Protein AF-A0A8S3J1N8-F1 (afdb_monomer)

Organism: NCBI:txid392030

Foldseek 3Di:
DADEDPVQKAKEFEAEPVGWTQDIFI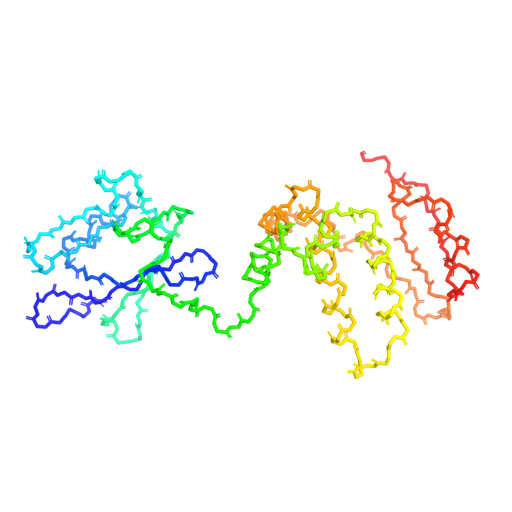AHPVQVVCCVVPQWHWGQDPVVRDIDTQCPVPVQIWGWDDWDADPVNRYIYTYTHGPFPRDPVRHNHPDPDGPPPDPDLQVLLVVLLVCCPPPDPSVVLLLPLVSLVVQLVVLVVCCVPPDPVCNVVSVVSNSSSVSSNCNSVVHGVVNVVVVVVVCVVVVPDDPVPDDDPDPPDPADEDADAPVPDDPVVQVCCCPPVVHHYDYDPDDDD

Sequence (237 aa):
MINFDGNGIVSSIIQDLNGLVKGLCYMNRESIEQTCKTRKLYRYSRKLRKVIMKGATSGDVQHIVRISLDCDMDAMLIIVDSQKSFCHAGKYSCFSLPTSIKANLATLAEHIKSRINQDSYSGRIQRNPQLALAKIMEEFWEVVVAPQDNQVSECSDLLVHLIMYLNGNGISIEDIFNELHARRWAPKRSVENTKIPDEKSNEIIICISASKYPDKTDEFAEEQLGIKITRHSGRNL

Structure (mmCIF, N/CA/C/O backbone):
data_AF-A0A8S3J1N8-F1
#
_entry.id   AF-A0A8S3J1N8-F1
#
loop_
_atom_site.group_PDB
_atom_site.id
_atom_site.type_symbol
_atom_site.label_atom_id
_atom_site.label_alt_id
_atom_site.label_comp_id
_atom_site.label_asym_id
_atom_site.label_entity_id
_atom_site.label_seq_id
_atom_site.pdbx_PDB_ins_code
_atom_site.Cartn_x
_atom_site.Cartn_y
_atom_site.Cartn_z
_atom_site.occupancy
_atom_site.B_iso_or_equiv
_atom_site.auth_seq_id
_atom_site.auth_comp_id
_atom_site.auth_asym_id
_atom_site.auth_atom_id
_atom_site.pdbx_PDB_model_num
ATOM 1 N N . MET A 1 1 ? -26.519 -13.239 10.272 1.00 78.38 1 MET A N 1
ATOM 2 C CA . MET A 1 1 ? -26.681 -12.928 11.713 1.00 78.38 1 MET A CA 1
ATOM 3 C C . MET A 1 1 ? -25.274 -12.653 12.242 1.00 78.38 1 MET A C 1
ATOM 5 O O . MET A 1 1 ? -24.370 -13.248 11.692 1.00 78.38 1 MET A O 1
ATOM 9 N N . ILE A 1 2 ? -25.040 -11.715 13.167 1.00 90.69 2 ILE A N 1
ATOM 10 C CA . ILE A 1 2 ? -23.681 -11.480 13.715 1.00 90.69 2 ILE A CA 1
ATOM 11 C C . ILE A 1 2 ? -23.588 -12.213 15.050 1.00 90.69 2 ILE A C 1
ATOM 13 O O . ILE A 1 2 ? -24.477 -12.026 15.888 1.00 90.69 2 ILE A O 1
ATOM 17 N N . ASN A 1 3 ? -22.538 -13.010 15.235 1.00 94.69 3 ASN A N 1
ATOM 18 C CA . ASN A 1 3 ? -22.273 -13.744 16.464 1.00 94.69 3 ASN A CA 1
ATOM 19 C C . ASN A 1 3 ? -21.439 -12.863 17.396 1.00 94.69 3 ASN A C 1
ATOM 21 O O . ASN A 1 3 ? -20.250 -12.646 17.196 1.00 94.69 3 ASN A O 1
ATOM 25 N N . PHE A 1 4 ? -22.101 -12.290 18.397 1.00 95.88 4 PHE A N 1
ATOM 26 C CA . PHE A 1 4 ? -21.427 -11.520 19.436 1.00 95.88 4 PHE A CA 1
ATOM 27 C C . PHE A 1 4 ? -20.859 -12.460 20.503 1.00 95.88 4 PHE A C 1
ATOM 29 O O . PHE A 1 4 ? -21.448 -13.502 20.793 1.00 95.88 4 PHE A O 1
ATOM 36 N N . ASP A 1 5 ? -19.752 -12.062 21.126 1.00 94.06 5 ASP A N 1
ATOM 37 C CA . ASP A 1 5 ? -19.183 -12.761 22.274 1.00 94.06 5 ASP A CA 1
ATOM 38 C C . ASP A 1 5 ? -20.100 -12.673 23.516 1.00 94.06 5 ASP A C 1
ATOM 40 O O . ASP A 1 5 ? -21.139 -12.003 23.524 1.00 94.06 5 ASP A O 1
ATOM 44 N N . GLY A 1 6 ? -19.684 -13.302 24.621 1.00 93.75 6 GLY A N 1
ATOM 45 C CA . GLY A 1 6 ? -20.418 -13.259 25.894 1.00 93.75 6 GLY A CA 1
ATOM 46 C C . GLY A 1 6 ? -20.607 -11.855 26.492 1.00 93.75 6 GLY A C 1
ATOM 47 O O . GLY A 1 6 ? -21.394 -11.688 27.419 1.00 93.75 6 GLY A O 1
ATOM 48 N N . ASN A 1 7 ? -19.922 -10.836 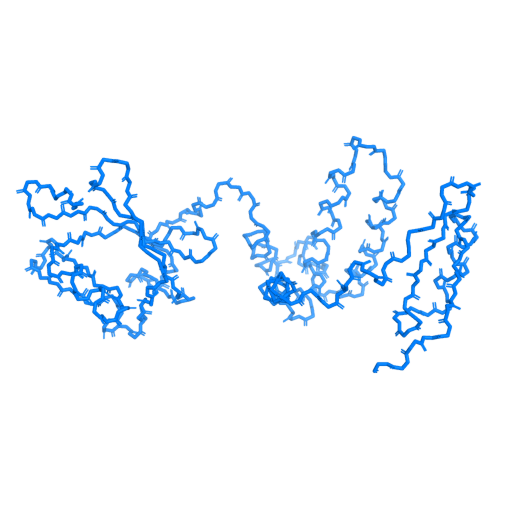25.964 1.00 93.19 7 ASN A N 1
ATOM 49 C CA . ASN A 1 7 ? -20.057 -9.437 26.364 1.00 93.19 7 ASN A CA 1
ATOM 50 C C . ASN A 1 7 ? -20.912 -8.616 25.381 1.00 93.19 7 ASN A C 1
ATOM 52 O O . ASN A 1 7 ? -21.018 -7.396 25.538 1.00 93.19 7 ASN A O 1
ATOM 56 N N . GLY A 1 8 ? -21.506 -9.245 24.362 1.00 95.44 8 GLY A N 1
ATOM 57 C CA . GLY A 1 8 ? -22.313 -8.566 23.351 1.00 95.44 8 GLY A CA 1
ATOM 58 C C . GLY A 1 8 ? -21.489 -7.722 22.373 1.00 95.44 8 GLY A C 1
ATOM 59 O O . GLY A 1 8 ? -22.005 -6.738 21.830 1.00 95.44 8 GLY A O 1
ATOM 60 N N . ILE A 1 9 ? -20.212 -8.064 22.167 1.00 97.00 9 ILE A N 1
ATOM 61 C CA . ILE A 1 9 ? -19.312 -7.375 21.235 1.00 97.00 9 ILE A CA 1
ATOM 62 C C . ILE A 1 9 ? -18.745 -8.336 20.186 1.00 97.00 9 ILE A C 1
ATOM 64 O O . ILE A 1 9 ? -18.663 -9.537 20.399 1.00 97.00 9 ILE A O 1
ATOM 68 N N . VAL A 1 10 ? -18.356 -7.792 19.039 1.00 97.19 10 VAL A N 1
ATOM 69 C CA . VAL A 1 10 ? -17.719 -8.511 17.932 1.00 97.19 10 VAL A CA 1
ATOM 70 C C . VAL A 1 10 ? -16.379 -7.851 17.618 1.00 97.19 10 VAL A C 1
ATOM 72 O O . VAL A 1 10 ? -16.237 -6.624 17.739 1.00 97.19 10 VAL A O 1
ATOM 75 N N . SER A 1 11 ? -15.382 -8.652 17.250 1.00 97.75 11 SER A N 1
ATOM 76 C CA . SER A 1 11 ? -14.083 -8.138 16.811 1.00 97.75 11 SER A CA 1
ATOM 77 C C . SER A 1 11 ? -14.203 -7.550 15.407 1.00 97.75 11 SER A C 1
ATOM 79 O O . SER A 1 11 ? -14.870 -8.102 14.539 1.00 97.75 11 SER A O 1
ATOM 81 N N . SER A 1 12 ? -13.575 -6.403 15.163 1.00 96.94 12 SER A N 1
ATOM 82 C CA . SER A 1 12 ? -13.669 -5.701 13.881 1.00 96.94 12 SER A CA 1
ATOM 83 C C . SER A 1 12 ? -12.298 -5.215 13.426 1.00 96.94 12 SER A C 1
ATOM 85 O O . SER A 1 12 ? -11.713 -4.302 14.016 1.00 96.94 12 SER A O 1
ATOM 87 N N . ILE A 1 13 ? -11.787 -5.830 12.366 1.00 96.00 13 ILE A N 1
ATOM 88 C CA . ILE A 1 13 ? -10.537 -5.474 11.701 1.00 96.00 13 ILE A CA 1
ATOM 89 C C . ILE A 1 13 ? -10.817 -4.308 10.758 1.00 96.00 13 ILE A C 1
ATOM 91 O O . ILE A 1 13 ? -11.716 -4.376 9.922 1.00 96.00 13 ILE A O 1
ATOM 95 N N . ILE A 1 14 ? -10.044 -3.235 10.893 1.00 94.25 14 ILE A N 1
ATOM 96 C CA . ILE A 1 14 ? -10.147 -2.050 10.045 1.00 94.25 14 ILE A CA 1
ATOM 97 C C . ILE A 1 14 ? -8.989 -2.055 9.057 1.00 94.25 14 ILE A C 1
ATOM 99 O O . ILE A 1 14 ? -7.828 -2.087 9.471 1.00 94.25 14 ILE A O 1
ATOM 103 N N . GLN A 1 15 ? -9.306 -1.986 7.771 1.00 90.12 15 GLN A N 1
ATOM 104 C CA . GLN A 1 15 ? -8.344 -2.016 6.674 1.00 90.12 15 GLN A CA 1
ATOM 105 C C . GLN A 1 15 ? -8.568 -0.819 5.745 1.00 90.12 15 GLN A C 1
ATOM 107 O O . GLN A 1 15 ? -9.698 -0.349 5.599 1.00 90.12 15 GLN A O 1
ATOM 112 N N . ASP A 1 16 ? -7.499 -0.295 5.153 1.00 86.56 16 ASP A N 1
ATOM 113 C CA . ASP A 1 16 ? -7.608 0.702 4.086 1.00 86.56 16 ASP A CA 1
ATOM 114 C C . ASP A 1 16 ? -7.908 0.054 2.719 1.00 86.56 16 ASP A C 1
ATOM 116 O O . ASP A 1 16 ? -8.033 -1.166 2.587 1.00 86.56 16 ASP A O 1
ATOM 120 N N . LEU A 1 17 ? -8.015 0.885 1.681 1.00 80.62 17 LEU A N 1
ATOM 121 C CA . LEU A 1 17 ? -8.218 0.436 0.301 1.00 80.62 17 LEU A CA 1
ATOM 122 C C . LEU A 1 17 ? -7.017 -0.325 -0.291 1.00 80.62 17 LEU A C 1
ATOM 124 O O . LEU A 1 17 ? -7.192 -1.078 -1.246 1.00 80.62 17 LEU A O 1
ATOM 128 N N . ASN A 1 18 ? -5.821 -0.159 0.278 1.00 73.69 18 ASN A N 1
ATOM 129 C CA . ASN A 1 18 ? -4.576 -0.778 -0.182 1.00 73.69 18 ASN A CA 1
ATOM 130 C C . ASN A 1 18 ? -4.301 -2.133 0.489 1.00 73.69 18 ASN A C 1
ATOM 132 O O . ASN A 1 18 ? -3.295 -2.782 0.202 1.00 73.69 18 ASN A O 1
ATOM 136 N N . GLY A 1 19 ? -5.181 -2.568 1.392 1.00 77.12 19 GLY A N 1
ATOM 137 C CA . GLY A 1 19 ? -5.030 -3.814 2.128 1.00 77.12 19 GLY A CA 1
ATOM 138 C C . GLY A 1 19 ? -4.213 -3.689 3.419 1.00 77.12 19 GLY A C 1
ATOM 139 O O . GLY A 1 19 ? -3.995 -4.700 4.091 1.00 77.12 19 GLY A O 1
ATOM 140 N N . LEU A 1 20 ? -3.791 -2.486 3.819 1.00 79.00 20 LEU A N 1
ATOM 141 C CA . LEU A 1 20 ? -3.093 -2.273 5.082 1.00 79.00 20 LEU A CA 1
ATOM 142 C C . LEU A 1 20 ? -4.083 -2.319 6.248 1.00 79.00 20 LEU A C 1
ATOM 144 O O . LEU A 1 20 ? -5.059 -1.565 6.303 1.00 79.00 20 LEU A O 1
ATOM 148 N N . VAL A 1 21 ? -3.800 -3.166 7.237 1.00 88.69 21 VAL A N 1
ATOM 149 C CA . VAL A 1 21 ? -4.586 -3.193 8.472 1.00 88.69 21 VAL A CA 1
ATOM 150 C C . VAL A 1 21 ? -4.252 -1.954 9.307 1.00 88.69 21 VAL A C 1
ATOM 152 O O . VAL A 1 21 ? -3.127 -1.788 9.785 1.00 88.69 21 VAL A O 1
ATOM 155 N N . LYS A 1 22 ? -5.247 -1.086 9.515 1.00 87.75 22 LYS A N 1
ATOM 156 C CA . LYS A 1 22 ? -5.141 0.152 10.303 1.00 87.75 22 LYS A CA 1
ATOM 157 C C . LYS A 1 22 ? -5.296 -0.103 11.802 1.00 87.75 22 LYS A C 1
ATOM 159 O O . LYS A 1 22 ? -4.691 0.593 12.616 1.00 87.75 22 LYS A O 1
ATOM 164 N N . GLY A 1 23 ? -6.098 -1.091 12.193 1.00 91.12 23 GLY A N 1
ATOM 165 C CA . GLY A 1 23 ? -6.297 -1.430 13.600 1.00 91.12 23 GLY A CA 1
ATOM 166 C C . GLY A 1 23 ? -7.389 -2.465 13.837 1.00 91.12 23 GLY A C 1
ATOM 167 O O . GLY A 1 23 ? -8.106 -2.849 12.920 1.00 91.12 23 GLY A O 1
ATOM 168 N N . LEU A 1 24 ? -7.533 -2.872 15.097 1.00 94.94 24 LEU A N 1
ATOM 169 C CA . LEU A 1 24 ? -8.635 -3.702 15.575 1.00 94.94 24 LEU A CA 1
ATOM 170 C C . LEU A 1 24 ? -9.503 -2.891 16.542 1.00 94.94 24 LEU A C 1
ATOM 172 O O . LEU A 1 24 ? -9.002 -2.210 17.440 1.00 94.94 24 LEU A O 1
ATOM 176 N N . CYS A 1 25 ? -10.812 -2.948 16.336 1.00 95.06 25 CYS A N 1
ATOM 177 C CA . CYS A 1 25 ? -11.826 -2.352 17.192 1.00 95.06 25 CYS A CA 1
ATOM 178 C C . CYS A 1 25 ? -12.811 -3.425 17.657 1.00 95.06 25 CYS A C 1
ATOM 180 O O . CYS A 1 25 ? -12.867 -4.513 17.100 1.00 95.06 25 CYS A O 1
ATOM 182 N N . TYR A 1 26 ? -13.596 -3.091 18.677 1.00 97.31 26 TYR A N 1
ATOM 183 C CA . TYR A 1 26 ? -14.749 -3.888 19.080 1.00 97.31 26 TYR A CA 1
ATOM 184 C C . TYR A 1 26 ? -16.009 -3.118 18.733 1.00 97.31 26 TYR A C 1
ATOM 186 O O . TYR A 1 26 ? -16.041 -1.890 18.883 1.00 97.31 26 TYR A O 1
ATOM 194 N N . MET A 1 27 ? -17.039 -3.825 18.298 1.00 97.56 27 MET A N 1
ATOM 195 C CA . MET A 1 27 ? -18.332 -3.243 17.970 1.00 97.56 27 MET A CA 1
ATOM 196 C C . MET A 1 27 ? -19.436 -3.990 18.712 1.00 97.56 27 MET A C 1
ATOM 198 O O . MET A 1 27 ? -19.426 -5.209 18.791 1.00 97.56 27 MET A O 1
ATOM 202 N N . ASN A 1 28 ? -20.382 -3.258 19.289 1.00 97.19 28 ASN A N 1
ATOM 203 C CA . ASN A 1 28 ? -21.656 -3.803 19.753 1.00 97.19 28 ASN A CA 1
ATOM 204 C C . ASN A 1 28 ? -22.749 -3.488 18.718 1.00 97.19 28 ASN A C 1
ATOM 206 O O . ASN A 1 28 ? -22.523 -2.715 17.779 1.00 97.19 28 ASN A O 1
ATOM 210 N N . ARG A 1 29 ? -23.955 -4.024 18.925 1.00 96.50 29 ARG A N 1
ATOM 211 C CA . ARG A 1 29 ? -25.119 -3.770 18.058 1.00 96.50 29 ARG A CA 1
ATOM 212 C C . ARG A 1 29 ? -25.334 -2.282 17.750 1.00 96.50 29 ARG A C 1
ATOM 214 O O . ARG A 1 29 ? -25.430 -1.916 16.584 1.00 96.50 29 ARG A O 1
ATOM 221 N N . GLU A 1 30 ? -25.321 -1.427 18.772 1.00 97.25 30 GLU A N 1
ATOM 222 C CA . GLU A 1 30 ? -25.52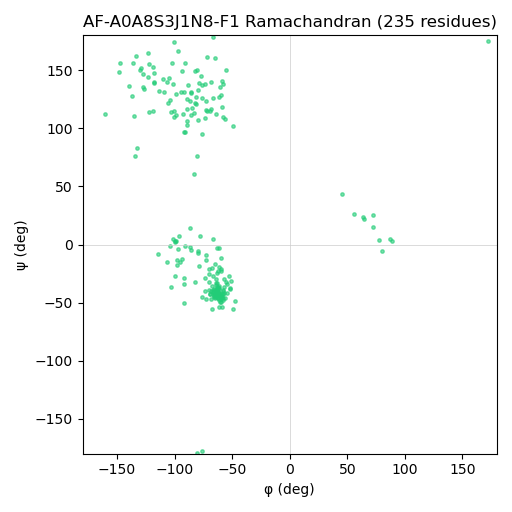0 0.022 18.617 1.00 97.25 30 GLU A CA 1
ATOM 223 C C . GLU A 1 30 ? -24.464 0.660 17.696 1.00 97.25 30 GLU A C 1
ATOM 225 O O . GLU A 1 30 ? -24.798 1.405 16.774 1.00 97.25 30 GLU A O 1
ATOM 230 N N . SER A 1 31 ? -23.181 0.343 17.898 1.00 97.25 31 SER A N 1
ATOM 231 C CA . SER A 1 31 ? -22.104 0.877 17.057 1.00 97.25 31 SER A CA 1
ATOM 232 C C . SER A 1 31 ? -22.198 0.409 15.601 1.00 97.25 31 SER A C 1
ATOM 234 O O . SER A 1 31 ? -21.876 1.179 14.695 1.00 97.25 31 SER A O 1
ATOM 236 N N . ILE A 1 32 ? -22.677 -0.815 15.356 1.00 96.25 32 ILE A N 1
ATOM 237 C CA . ILE A 1 32 ? -22.886 -1.348 14.001 1.00 96.25 32 ILE A CA 1
ATOM 238 C C . ILE A 1 32 ? -24.030 -0.600 13.326 1.00 96.25 32 ILE A C 1
ATOM 240 O O . ILE A 1 32 ? -23.869 -0.112 12.211 1.00 96.25 32 ILE A O 1
ATOM 244 N N . GLU A 1 33 ? -25.153 -0.422 14.020 1.00 95.62 33 GLU A N 1
ATOM 245 C CA . GLU A 1 33 ? -26.297 0.321 13.494 1.00 95.62 33 GLU A CA 1
ATOM 246 C C . GLU A 1 33 ? -25.932 1.765 13.140 1.00 95.62 33 GLU A C 1
ATOM 248 O O . GLU A 1 33 ? -26.270 2.237 12.054 1.00 95.62 33 GLU A O 1
ATOM 253 N N . GLN A 1 34 ? -25.205 2.464 14.017 1.00 96.19 34 GLN A N 1
ATOM 254 C CA . GLN A 1 34 ? -24.732 3.821 13.731 1.00 96.19 34 GLN A CA 1
ATOM 255 C C . GLN A 1 34 ? -23.764 3.845 12.543 1.00 96.19 34 GLN A C 1
ATOM 257 O O . GLN A 1 34 ? -23.868 4.723 11.684 1.00 96.19 34 GLN A O 1
ATOM 262 N N . THR A 1 35 ? -22.872 2.857 12.446 1.00 94.94 35 THR A N 1
ATOM 263 C CA . THR A 1 35 ? -21.928 2.727 11.328 1.00 94.94 35 THR A CA 1
ATOM 264 C C . THR A 1 35 ? -22.651 2.537 9.997 1.00 94.94 35 THR A C 1
ATOM 266 O O . THR A 1 35 ? -22.362 3.240 9.027 1.00 94.94 35 THR A O 1
ATOM 269 N N . CYS A 1 36 ? -23.647 1.650 9.950 1.00 92.56 36 CYS A N 1
ATOM 270 C CA . CYS A 1 36 ? -24.459 1.415 8.759 1.00 92.56 36 CYS A CA 1
ATOM 271 C C . CYS A 1 36 ? -25.283 2.650 8.367 1.00 92.56 36 CYS A C 1
ATOM 273 O O . CYS A 1 36 ? -25.329 2.996 7.187 1.00 92.56 36 CYS A O 1
ATOM 275 N N . LYS A 1 37 ? -25.892 3.337 9.344 1.00 94.88 37 LYS A N 1
ATOM 276 C CA . LYS A 1 37 ? -26.721 4.533 9.110 1.00 94.88 37 LYS A CA 1
ATOM 277 C C . LYS A 1 37 ? -25.913 5.715 8.579 1.00 94.88 37 LYS A C 1
ATOM 279 O O . LYS A 1 37 ? -26.357 6.413 7.678 1.00 94.88 37 LYS A O 1
ATOM 284 N N . THR A 1 38 ? -24.736 5.957 9.148 1.00 93.94 38 THR A N 1
ATOM 285 C CA . THR A 1 38 ? -23.953 7.176 8.880 1.00 93.94 38 THR A CA 1
ATOM 286 C C . THR A 1 38 ? -22.853 6.991 7.841 1.00 93.94 38 THR A C 1
ATOM 288 O O . THR A 1 38 ? -22.270 7.983 7.407 1.00 93.94 38 THR A O 1
ATOM 291 N N . ARG A 1 39 ? -22.520 5.740 7.488 1.00 93.56 39 ARG A N 1
ATOM 292 C CA . ARG A 1 39 ? -21.331 5.382 6.695 1.00 93.56 39 ARG A CA 1
ATOM 293 C C . ARG A 1 39 ? -20.014 5.890 7.301 1.00 93.56 39 ARG A C 1
ATOM 295 O O . ARG A 1 39 ? -19.031 6.070 6.585 1.00 93.56 39 ARG A O 1
ATOM 302 N N . LYS A 1 40 ? -19.968 6.094 8.620 1.00 93.81 40 LYS A N 1
ATOM 303 C CA . LYS A 1 40 ? -18.763 6.463 9.382 1.00 93.81 40 LYS A CA 1
ATOM 304 C C . LYS A 1 40 ? -18.441 5.367 10.386 1.00 93.81 40 LYS A C 1
ATOM 306 O O . LYS A 1 40 ? -19.351 4.739 10.906 1.00 93.81 40 LYS A O 1
ATOM 311 N N . LEU A 1 41 ? -17.166 5.140 10.691 1.00 94.50 41 LEU A N 1
ATOM 312 C CA . LEU A 1 41 ? -16.777 4.107 11.654 1.00 94.50 41 LEU A CA 1
ATOM 313 C C . LEU A 1 41 ? -17.132 4.504 13.097 1.00 94.50 41 LEU A C 1
ATOM 315 O O . LEU A 1 41 ? -16.520 5.413 13.668 1.00 94.50 41 LEU A O 1
ATOM 319 N N . TYR A 1 42 ? -18.045 3.761 13.718 1.00 96.19 42 TYR A N 1
ATOM 320 C CA . TYR A 1 42 ? -18.285 3.790 15.161 1.00 96.19 42 TYR A CA 1
ATOM 321 C C . TYR A 1 42 ? -17.704 2.536 15.812 1.00 96.19 42 TYR A C 1
ATOM 323 O O . TYR A 1 42 ? -17.747 1.452 15.247 1.00 96.19 42 TYR A O 1
ATOM 331 N N . ARG A 1 43 ? -17.158 2.669 17.021 1.00 94.88 43 ARG A N 1
ATOM 332 C CA . ARG A 1 43 ? -16.646 1.539 17.807 1.00 94.88 43 ARG A CA 1
ATOM 333 C C . ARG A 1 43 ? -17.207 1.556 19.216 1.00 94.88 43 ARG A C 1
ATOM 335 O O . ARG A 1 43 ? -17.430 2.623 19.783 1.00 94.88 43 ARG A O 1
ATOM 342 N N . TYR A 1 44 ? -17.322 0.387 19.822 1.00 96.69 44 TYR A N 1
ATOM 343 C CA . TYR A 1 44 ? -17.585 0.250 21.242 1.00 96.69 44 TYR A CA 1
ATOM 344 C C . TYR A 1 44 ? -16.271 0.272 22.035 1.00 96.69 44 TYR A C 1
ATOM 346 O O . TYR A 1 44 ? -15.334 -0.494 21.800 1.00 96.69 44 TYR A O 1
ATOM 354 N N . SER A 1 45 ? -16.159 1.201 22.982 1.00 93.62 45 SER A N 1
ATOM 355 C CA . SER A 1 45 ? -15.002 1.297 23.868 1.00 93.62 45 SER A CA 1
ATOM 356 C C . SER A 1 45 ? -15.215 0.442 25.108 1.00 93.62 45 SER A C 1
ATOM 358 O O . SER A 1 45 ? -15.933 0.861 26.007 1.00 93.62 45 SER A O 1
ATOM 360 N N . ARG A 1 46 ? -14.531 -0.703 25.218 1.00 93.06 46 ARG A N 1
ATOM 361 C CA . ARG A 1 46 ? -14.628 -1.576 26.408 1.00 93.06 46 ARG A CA 1
ATOM 362 C C . ARG A 1 46 ? -14.272 -0.855 27.716 1.00 93.06 46 ARG A C 1
ATOM 364 O O . ARG A 1 46 ? -14.925 -1.066 28.729 1.00 93.06 46 ARG A O 1
ATOM 371 N N . LYS A 1 47 ? -13.283 0.049 27.675 1.00 91.31 47 LYS A N 1
ATOM 372 C CA . LYS A 1 47 ? -12.843 0.846 28.836 1.00 91.31 47 LYS A CA 1
ATOM 373 C C . LYS A 1 47 ? -13.882 1.882 29.271 1.00 91.31 47 LYS A C 1
ATOM 375 O O . LYS A 1 47 ? -14.085 2.078 30.458 1.00 91.31 47 LYS A O 1
ATOM 380 N N . LEU A 1 48 ? -14.504 2.566 28.309 1.00 92.25 48 LEU A N 1
ATOM 381 C CA . LEU A 1 48 ? -15.459 3.651 28.585 1.00 92.25 48 LEU A CA 1
ATOM 382 C C . LEU A 1 48 ? -16.920 3.184 28.555 1.00 92.25 48 LEU A C 1
ATOM 384 O O . LEU A 1 48 ? -17.805 3.997 28.788 1.00 92.25 48 LEU A O 1
ATOM 388 N N . ARG A 1 49 ? -17.155 1.911 28.215 1.00 92.88 49 ARG A N 1
ATOM 389 C CA . ARG A 1 49 ? -18.465 1.269 28.039 1.00 92.88 49 ARG A CA 1
ATOM 390 C C . ARG A 1 49 ? -19.453 2.113 27.230 1.00 92.88 49 ARG A C 1
ATOM 392 O O . ARG A 1 49 ? -20.611 2.259 27.596 1.00 92.88 49 ARG A O 1
ATOM 399 N N . LYS A 1 50 ? -18.972 2.701 26.133 1.00 95.19 50 LYS A N 1
ATOM 400 C CA . LYS A 1 50 ? -19.772 3.570 25.261 1.00 95.19 50 LYS A CA 1
ATOM 401 C C . LYS A 1 50 ? -19.360 3.469 23.803 1.00 95.19 50 LYS A C 1
ATOM 403 O O . LYS A 1 50 ? -18.205 3.146 23.499 1.00 95.19 50 LYS A O 1
ATOM 408 N N . VAL A 1 51 ? -20.294 3.805 22.922 1.00 95.81 51 VAL A N 1
ATOM 409 C CA . VAL A 1 51 ? -20.060 3.948 21.486 1.00 95.81 51 VAL A CA 1
ATOM 410 C C . VAL A 1 51 ? -19.338 5.270 21.199 1.00 95.81 51 VAL A C 1
ATOM 412 O O . VAL A 1 51 ? -19.616 6.302 21.807 1.00 95.81 51 VAL A O 1
ATOM 415 N N . ILE A 1 52 ? -18.344 5.228 20.312 1.00 94.19 52 ILE A N 1
ATOM 416 C CA . ILE A 1 52 ? -17.499 6.368 19.944 1.00 94.19 52 ILE A CA 1
ATOM 417 C C . ILE A 1 52 ? -17.311 6.375 18.429 1.00 94.19 52 ILE A C 1
ATOM 419 O O . ILE A 1 52 ? -16.851 5.382 17.865 1.00 94.19 52 ILE A O 1
ATOM 423 N N . MET A 1 53 ? -17.579 7.510 17.781 1.00 92.06 53 MET A N 1
ATOM 424 C CA . MET A 1 53 ? -17.216 7.716 16.378 1.00 92.06 53 MET A CA 1
ATOM 425 C C . MET A 1 53 ? -15.700 7.907 16.258 1.00 92.06 53 MET A C 1
ATOM 427 O O . MET A 1 53 ? -15.114 8.797 16.888 1.00 92.06 53 MET A O 1
ATOM 431 N N . LYS A 1 54 ? -15.035 7.080 15.447 1.00 85.00 54 LYS A N 1
ATOM 432 C CA . LYS A 1 54 ? -13.599 7.230 15.204 1.00 85.00 54 LYS A CA 1
ATOM 433 C C . LYS A 1 54 ? -13.351 8.533 14.440 1.00 85.00 54 LYS A C 1
ATOM 435 O O . LYS A 1 54 ? -13.954 8.767 13.399 1.00 85.00 54 LYS A O 1
ATOM 440 N N . GLY A 1 55 ? -12.472 9.376 14.984 1.00 80.56 55 GLY A N 1
ATOM 441 C CA . GLY A 1 55 ? -12.169 10.690 14.414 1.00 80.56 55 GLY A CA 1
ATOM 442 C C . GLY A 1 55 ? -13.062 11.828 14.910 1.00 80.56 55 GLY A C 1
ATOM 443 O O . GLY A 1 55 ? -12.871 12.951 14.471 1.00 80.56 55 GLY A O 1
ATOM 444 N N . ALA A 1 56 ? -13.990 11.591 15.850 1.00 79.19 56 ALA A N 1
ATOM 445 C CA . ALA A 1 56 ? -14.831 12.663 16.405 1.00 79.19 56 ALA A CA 1
ATOM 446 C C . ALA A 1 56 ? -14.025 13.805 17.040 1.00 79.19 56 ALA A C 1
ATOM 448 O O . ALA A 1 56 ? -14.390 14.964 16.910 1.00 79.19 56 ALA A O 1
ATOM 449 N N . THR A 1 57 ? -12.936 13.463 17.729 1.00 74.00 57 THR A N 1
ATOM 450 C CA . THR A 1 57 ? -12.092 14.435 18.435 1.00 74.00 57 THR A CA 1
ATOM 451 C C . THR A 1 57 ? -10.947 14.949 17.564 1.00 74.00 57 THR A C 1
ATOM 453 O O . THR A 1 57 ? -10.566 16.101 17.696 1.00 74.00 57 THR A O 1
ATOM 456 N N . SER A 1 58 ? -10.392 14.108 16.682 1.00 74.81 58 SER A N 1
ATOM 457 C CA . SER A 1 58 ? -9.234 14.467 15.847 1.00 74.81 58 SER A CA 1
ATOM 458 C C . SER A 1 58 ? -9.597 15.007 14.460 1.00 74.81 58 SER A C 1
ATOM 460 O O . SER A 1 58 ? -8.722 15.500 13.764 1.00 74.81 58 SER A O 1
ATOM 462 N N . GLY A 1 59 ? -10.852 14.877 14.019 1.00 77.06 59 GLY A N 1
ATOM 463 C CA . GLY A 1 59 ? -11.276 15.184 12.646 1.00 77.06 59 GLY A CA 1
ATOM 464 C C . GLY A 1 59 ? -10.968 14.081 11.620 1.00 77.06 59 GLY A C 1
ATOM 465 O O . GLY A 1 59 ? -11.425 14.159 10.479 1.00 77.06 59 GLY A O 1
ATOM 466 N N . ASP A 1 60 ? -10.258 13.019 12.015 1.00 80.06 60 ASP A N 1
ATOM 467 C CA . ASP A 1 60 ? -9.877 11.898 11.140 1.00 80.06 60 ASP A CA 1
ATOM 468 C C . ASP A 1 60 ? -11.000 10.862 11.006 1.00 80.06 60 ASP A C 1
ATOM 470 O O . ASP A 1 60 ? -10.874 9.697 11.406 1.00 80.06 60 ASP A O 1
ATOM 474 N N . VAL A 1 61 ? -12.140 11.306 10.479 1.00 86.50 61 VAL A N 1
ATOM 475 C CA . VAL A 1 61 ? -13.304 10.449 10.228 1.00 86.50 61 VAL A CA 1
ATOM 476 C C . VAL A 1 61 ? -12.929 9.341 9.239 1.00 86.50 61 VAL A C 1
ATOM 478 O O . VAL A 1 61 ? -12.256 9.579 8.237 1.00 86.50 61 VAL A O 1
ATOM 481 N N . GLN A 1 62 ? -13.347 8.111 9.540 1.00 88.62 62 GLN A N 1
ATOM 482 C CA . GLN A 1 62 ? -13.131 6.949 8.677 1.00 88.62 62 GLN A CA 1
ATOM 483 C C . GLN A 1 62 ? -14.439 6.631 7.947 1.00 88.62 62 GLN A C 1
ATOM 485 O O . GLN A 1 62 ? -15.427 6.270 8.597 1.00 88.62 62 GLN A O 1
ATOM 490 N N . HIS A 1 63 ? -14.457 6.787 6.625 1.00 91.19 63 HIS A N 1
ATOM 491 C CA . HIS A 1 63 ? -15.639 6.534 5.802 1.00 91.19 63 HIS A CA 1
ATOM 492 C C . HIS A 1 63 ? -15.715 5.061 5.417 1.00 91.19 63 HIS A C 1
ATOM 494 O O . HIS A 1 63 ? -14.727 4.490 4.972 1.00 91.19 63 HIS A O 1
ATOM 500 N N . ILE A 1 64 ? -16.875 4.432 5.601 1.00 93.25 64 ILE A N 1
ATOM 501 C CA . ILE A 1 64 ? -17.050 3.004 5.324 1.00 93.25 64 ILE A CA 1
ATOM 502 C C . ILE A 1 64 ? -17.276 2.771 3.833 1.00 93.25 64 ILE A C 1
ATOM 504 O O . ILE A 1 64 ? -18.281 3.220 3.278 1.00 93.25 64 ILE A O 1
ATOM 508 N N . VAL A 1 65 ? -16.396 1.978 3.226 1.00 91.94 65 VAL A N 1
ATOM 509 C CA . VAL A 1 65 ? -16.524 1.504 1.842 1.00 91.94 65 VAL A CA 1
ATOM 510 C C . VAL A 1 65 ? -17.240 0.160 1.814 1.00 91.94 65 VAL A C 1
ATOM 512 O O . VAL A 1 65 ? -18.217 -0.017 1.086 1.00 91.94 65 VAL A O 1
ATOM 515 N N . ARG A 1 66 ? -16.782 -0.791 2.637 1.00 92.62 66 ARG A N 1
ATOM 516 C CA . ARG A 1 66 ? -17.296 -2.164 2.658 1.00 92.62 66 ARG A CA 1
ATOM 517 C C . ARG A 1 66 ? -17.224 -2.762 4.057 1.00 92.62 66 ARG A C 1
ATOM 519 O O . ARG A 1 66 ? -16.317 -2.453 4.822 1.00 92.62 66 ARG A O 1
ATOM 526 N N . ILE A 1 67 ? -18.174 -3.640 4.360 1.00 94.44 67 ILE A N 1
ATOM 527 C CA . ILE A 1 67 ? -18.182 -4.484 5.554 1.00 94.44 67 ILE A CA 1
ATOM 528 C C . ILE A 1 67 ? -18.363 -5.931 5.092 1.00 94.44 67 ILE A C 1
ATOM 530 O O . ILE A 1 67 ? -19.228 -6.200 4.257 1.00 94.44 67 ILE A O 1
ATOM 534 N N . SER A 1 68 ? -17.560 -6.836 5.637 1.00 94.19 68 SER A N 1
ATOM 535 C CA . SER A 1 68 ? -17.659 -8.283 5.446 1.00 94.19 68 SER A CA 1
ATOM 536 C C . SER A 1 68 ? -17.622 -8.976 6.810 1.00 94.19 68 SER A C 1
ATOM 538 O O . SER A 1 68 ? -17.003 -8.461 7.740 1.00 94.19 68 SER A O 1
ATOM 540 N N . LEU A 1 69 ? -18.272 -10.131 6.917 1.00 94.69 69 LEU A N 1
ATOM 541 C CA . LEU A 1 69 ? -18.146 -11.053 8.049 1.00 94.69 69 LEU A CA 1
ATOM 542 C C . LEU A 1 69 ? -17.232 -12.214 7.647 1.00 94.69 69 LEU A C 1
ATOM 544 O O . LEU A 1 69 ? -17.095 -12.491 6.450 1.00 94.69 69 LEU A O 1
ATOM 548 N N . ASP A 1 70 ? -16.618 -12.869 8.623 1.00 92.69 70 ASP A N 1
ATOM 549 C CA . ASP A 1 70 ? -15.967 -14.164 8.428 1.00 92.69 70 ASP A CA 1
ATOM 550 C C . ASP A 1 70 ? -16.981 -15.320 8.334 1.00 92.69 70 ASP A C 1
ATOM 552 O O . ASP A 1 70 ? -18.196 -15.111 8.264 1.00 92.69 70 ASP A O 1
ATOM 556 N N . CYS A 1 71 ? -16.476 -16.549 8.201 1.00 93.44 71 CYS A N 1
ATOM 557 C CA . CYS A 1 71 ? -17.284 -17.719 7.859 1.00 93.44 71 CYS A CA 1
ATOM 558 C C . CYS A 1 71 ? -18.225 -18.170 8.986 1.00 93.44 71 CYS A C 1
ATOM 560 O O . CYS A 1 71 ? -19.321 -18.653 8.700 1.00 93.44 71 CYS A O 1
ATOM 562 N N . ASP A 1 72 ? -17.825 -17.986 10.238 1.00 95.31 72 ASP A N 1
ATOM 563 C CA . ASP A 1 72 ? -18.587 -18.247 11.461 1.00 95.31 72 ASP A CA 1
ATOM 564 C C . ASP A 1 72 ? -19.226 -16.982 12.057 1.00 95.31 72 ASP A C 1
ATOM 566 O O . ASP A 1 72 ? -19.960 -17.064 13.042 1.00 95.31 72 ASP A O 1
ATOM 570 N N . MET A 1 73 ? -19.077 -15.838 11.383 1.00 94.38 73 MET A N 1
ATOM 571 C CA . MET A 1 73 ? -19.762 -14.572 11.657 1.00 94.38 73 MET A CA 1
ATOM 572 C C . MET A 1 73 ? -19.433 -13.953 13.025 1.00 94.38 73 MET A C 1
ATOM 574 O O . MET A 1 73 ? -20.246 -13.170 13.535 1.00 94.38 73 MET A O 1
ATOM 578 N N . ASP A 1 74 ? -18.283 -14.285 13.616 1.00 95.94 74 ASP A N 1
ATOM 579 C CA . ASP A 1 74 ? -17.818 -13.772 14.912 1.00 95.94 74 ASP A CA 1
ATOM 580 C C . ASP A 1 74 ? -16.713 -12.696 14.801 1.00 95.94 74 ASP A C 1
ATOM 582 O O . ASP A 1 74 ? -16.339 -12.054 15.796 1.00 95.94 74 ASP A O 1
ATOM 586 N N . ALA A 1 75 ? -16.288 -12.383 13.571 1.00 95.50 75 ALA A N 1
ATOM 587 C CA . ALA A 1 75 ? -15.463 -11.224 13.269 1.00 95.50 75 ALA A CA 1
ATOM 588 C C . ALA A 1 75 ? -15.924 -10.453 12.024 1.00 95.50 75 ALA A C 1
ATOM 590 O O . ALA A 1 75 ? -16.577 -10.948 11.104 1.00 95.50 75 ALA A O 1
ATOM 591 N N . MET A 1 76 ? -15.558 -9.171 11.993 1.00 96.25 76 MET A N 1
ATOM 592 C CA . MET A 1 76 ? -15.854 -8.253 10.895 1.00 96.25 76 MET A CA 1
ATOM 593 C C . MET A 1 76 ? -14.569 -7.743 10.246 1.00 96.25 76 MET A C 1
ATOM 595 O O . MET A 1 76 ? -13.639 -7.330 10.937 1.00 96.25 76 MET A O 1
ATOM 599 N N . LEU A 1 77 ? -14.562 -7.656 8.918 1.00 95.81 77 LEU A N 1
ATOM 600 C CA . LEU A 1 77 ? -13.601 -6.871 8.148 1.00 95.81 77 LEU A CA 1
ATOM 601 C C . LEU A 1 77 ? -14.289 -5.610 7.621 1.00 95.81 77 LEU A C 1
ATOM 603 O O . LEU A 1 77 ? -15.278 -5.687 6.891 1.00 95.81 77 LEU A O 1
ATOM 607 N N . ILE A 1 78 ? -13.758 -4.445 7.979 1.00 95.44 78 ILE A N 1
ATOM 608 C CA . ILE A 1 78 ? -14.297 -3.140 7.603 1.00 95.44 78 ILE A CA 1
ATOM 609 C C . ILE A 1 78 ? -13.256 -2.390 6.779 1.00 95.44 78 ILE A C 1
ATOM 611 O O . ILE A 1 78 ? -12.201 -2.008 7.287 1.00 95.44 78 ILE A O 1
ATOM 615 N N . ILE A 1 79 ? -13.587 -2.147 5.512 1.00 93.00 79 ILE A N 1
ATOM 616 C CA . ILE A 1 79 ? -12.770 -1.358 4.593 1.00 93.00 79 ILE A CA 1
ATOM 617 C C . ILE A 1 79 ? -13.173 0.105 4.711 1.00 93.00 79 ILE A C 1
ATOM 619 O O . ILE A 1 79 ? -14.352 0.445 4.541 1.00 93.00 79 ILE A O 1
ATOM 623 N N . VAL A 1 80 ? -12.193 0.965 4.984 1.00 91.06 80 VAL A N 1
ATOM 624 C CA . VAL A 1 80 ? -12.394 2.405 5.125 1.00 91.06 80 VAL A CA 1
ATOM 625 C C . VAL A 1 80 ? -11.618 3.199 4.085 1.00 91.06 80 VAL A C 1
ATOM 627 O O . VAL A 1 80 ? -10.459 2.908 3.796 1.00 91.06 80 VAL A O 1
ATOM 630 N N . ASP A 1 81 ? -12.252 4.245 3.571 1.00 83.31 81 ASP A N 1
ATOM 631 C CA 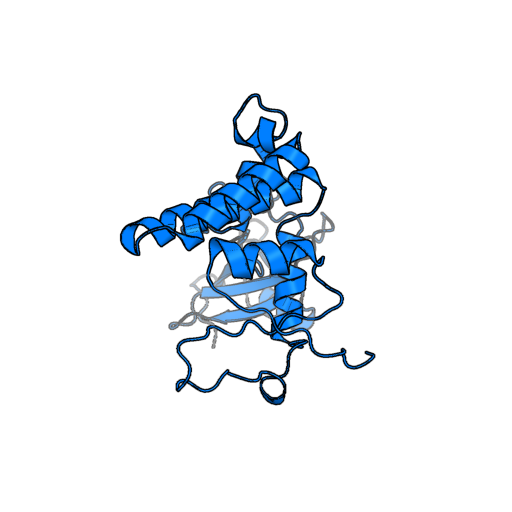. ASP A 1 81 ? -11.599 5.260 2.757 1.00 83.31 81 ASP A CA 1
ATOM 632 C C . ASP A 1 81 ? -11.112 6.382 3.677 1.00 83.31 81 ASP A C 1
ATOM 634 O O . ASP A 1 81 ? -11.880 7.222 4.159 1.00 83.31 81 ASP A O 1
ATOM 638 N N . SER A 1 82 ? -9.834 6.317 4.042 1.00 69.81 82 SER A N 1
ATOM 639 C CA . SER A 1 82 ? -9.184 7.376 4.802 1.00 69.81 82 SER A CA 1
ATOM 640 C C . SER A 1 82 ? -7.671 7.273 4.667 1.00 69.81 82 SER A C 1
ATOM 642 O O . SER A 1 82 ? -7.043 6.375 5.233 1.00 69.81 82 SER A O 1
ATOM 644 N N . GLN A 1 83 ? -7.071 8.254 3.995 1.00 64.12 83 GLN A N 1
ATOM 645 C CA . GLN A 1 83 ? -5.620 8.468 3.983 1.00 64.12 83 GLN A CA 1
ATOM 646 C C . GLN A 1 83 ? -5.101 9.143 5.271 1.00 64.12 83 GLN A C 1
ATOM 648 O O . GLN A 1 83 ? -3.926 9.481 5.372 1.00 64.12 83 GLN A O 1
ATOM 653 N N . LYS A 1 84 ? -5.954 9.317 6.290 1.00 71.19 84 LYS A N 1
ATOM 654 C CA . LYS A 1 84 ? -5.590 9.977 7.549 1.00 71.19 84 LYS A CA 1
ATOM 655 C C . LYS A 1 84 ? -5.211 8.994 8.656 1.00 71.19 84 LYS A C 1
ATOM 657 O O . LYS A 1 84 ? -5.474 7.786 8.569 1.00 71.19 84 LYS A O 1
ATOM 662 N N . SER A 1 85 ? -4.616 9.547 9.716 1.00 72.44 85 SER A N 1
ATOM 663 C CA . SER A 1 85 ? -4.113 8.805 10.869 1.00 72.44 85 SER A CA 1
ATOM 664 C C . SER A 1 85 ? -5.210 7.973 11.546 1.00 72.44 85 SER A C 1
ATOM 666 O O . SER A 1 85 ? -6.352 8.408 11.717 1.00 72.44 85 SER A O 1
ATOM 668 N N . PHE A 1 86 ? -4.880 6.740 11.931 1.00 81.81 86 PHE A N 1
ATOM 669 C CA . PHE A 1 86 ? -5.798 5.876 12.677 1.00 81.81 86 PHE A CA 1
ATOM 670 C C . PHE A 1 86 ? -5.439 5.805 14.153 1.00 81.81 86 PHE A C 1
ATOM 672 O O . PHE A 1 86 ? -6.322 5.748 15.015 1.00 81.81 86 PHE A O 1
ATOM 679 N N . CYS A 1 87 ? -4.149 5.806 14.463 1.00 79.44 87 CYS A N 1
ATOM 680 C CA . CYS A 1 87 ? -3.663 5.663 15.819 1.00 79.44 87 CYS A CA 1
ATOM 681 C C . CYS A 1 87 ? -3.811 6.977 16.594 1.00 79.44 87 CYS A C 1
ATOM 683 O O . CYS A 1 87 ? -3.613 8.064 16.062 1.00 79.44 87 CYS A O 1
ATOM 685 N N . HIS A 1 88 ? -4.101 6.877 17.890 1.00 77.88 88 HIS A N 1
ATOM 686 C CA . HIS A 1 88 ? -4.137 8.035 18.790 1.00 77.88 88 HIS A CA 1
ATOM 687 C C . HIS A 1 88 ? -2.759 8.704 18.960 1.00 77.88 88 HIS A C 1
ATOM 689 O O . HIS A 1 88 ? -2.696 9.846 19.392 1.00 77.88 88 HIS A O 1
ATOM 695 N N . ALA A 1 89 ? -1.674 8.013 18.594 1.00 75.88 89 ALA A N 1
ATOM 696 C CA . ALA A 1 89 ? -0.313 8.545 18.550 1.00 75.88 89 ALA A CA 1
ATOM 697 C C . ALA A 1 89 ? 0.036 9.233 17.209 1.00 75.88 89 ALA A C 1
ATOM 699 O O . ALA A 1 89 ? 1.211 9.396 16.899 1.00 75.88 89 ALA A O 1
ATOM 700 N N . GLY A 1 90 ? -0.957 9.547 16.366 1.00 71.12 90 GLY A N 1
ATOM 701 C CA . GLY A 1 90 ? -0.759 10.207 15.067 1.00 71.12 90 GLY A CA 1
ATOM 702 C C . GLY A 1 90 ? -0.243 9.299 13.944 1.00 71.12 90 GLY A C 1
ATOM 703 O O . GLY A 1 90 ? -0.005 9.764 12.835 1.00 71.12 90 GLY A O 1
ATOM 704 N N . LYS A 1 91 ? -0.083 7.994 14.196 1.00 72.88 91 LYS A N 1
ATOM 705 C CA . LYS A 1 91 ? 0.372 7.021 13.188 1.00 72.88 91 LYS A CA 1
ATOM 706 C C . LYS A 1 91 ? -0.765 6.578 12.260 1.00 72.88 91 LYS A C 1
ATOM 708 O O . LYS A 1 91 ? -1.923 6.480 12.679 1.00 72.88 91 LYS A O 1
ATOM 713 N N . TYR A 1 92 ? -0.419 6.237 11.018 1.00 75.94 92 TYR A N 1
ATOM 714 C CA . TYR A 1 92 ? -1.374 5.745 10.020 1.00 75.94 92 TYR A CA 1
ATOM 715 C C . TYR A 1 92 ? -2.052 4.427 10.433 1.00 75.94 92 TYR A C 1
ATOM 717 O O . TYR A 1 92 ? -3.268 4.300 10.307 1.00 75.94 92 TYR A O 1
ATOM 725 N N . SER A 1 93 ? -1.293 3.495 11.020 1.00 80.88 93 SER A N 1
ATOM 726 C CA . SER A 1 93 ? -1.794 2.254 11.625 1.00 80.88 93 SER A CA 1
ATOM 727 C C . SER A 1 93 ? -1.480 2.195 13.124 1.00 80.88 93 SER A C 1
ATOM 729 O O . SER A 1 93 ? -0.521 2.802 13.608 1.00 80.88 93 SER A O 1
ATOM 731 N N . CYS A 1 94 ? -2.305 1.466 13.877 1.00 84.38 94 CYS A N 1
ATOM 732 C CA . CYS A 1 94 ? -2.002 1.059 15.248 1.00 84.38 94 CYS A CA 1
ATOM 733 C C . CYS A 1 94 ? -0.890 0.001 15.311 1.00 84.38 94 CYS A C 1
ATOM 735 O O . CYS A 1 94 ? -0.229 -0.109 16.341 1.00 84.38 94 CYS A O 1
ATOM 737 N N . PHE A 1 95 ? -0.695 -0.774 14.243 1.00 82.25 95 PHE A N 1
ATOM 738 C CA . PHE A 1 95 ? 0.346 -1.793 14.161 1.00 82.25 95 PHE A CA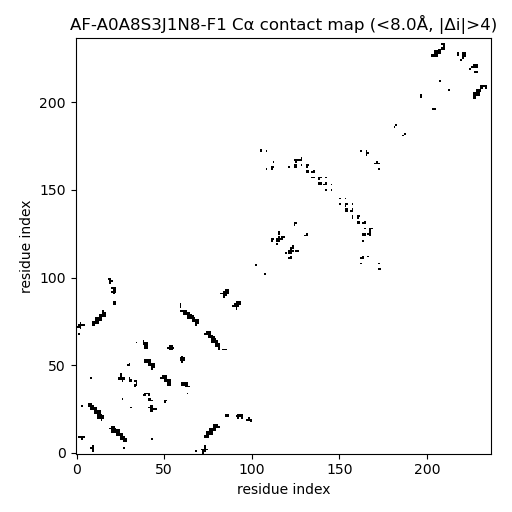 1
ATOM 739 C C . PHE A 1 95 ? 1.656 -1.153 13.688 1.00 82.25 95 PHE A C 1
ATOM 741 O O . PHE A 1 95 ? 1.672 -0.392 12.724 1.00 82.25 95 PHE A O 1
ATOM 748 N N . SER A 1 96 ? 2.754 -1.420 14.398 1.00 66.38 96 SER A N 1
ATOM 749 C CA . SER A 1 96 ? 4.070 -0.821 14.129 1.00 66.38 96 SER A CA 1
ATOM 750 C C . SER A 1 96 ? 4.819 -1.462 12.962 1.00 66.38 96 SER A C 1
ATOM 752 O O . SER A 1 96 ? 5.756 -0.855 12.454 1.00 66.38 96 SER A O 1
ATOM 754 N N . LEU A 1 97 ? 4.428 -2.671 12.558 1.00 59.53 97 LEU A N 1
ATOM 755 C CA . LEU A 1 97 ? 5.000 -3.379 11.418 1.00 59.53 97 LEU A CA 1
ATOM 756 C C . LEU A 1 97 ? 4.061 -3.246 10.211 1.00 59.53 97 LEU A C 1
ATOM 758 O O . LEU A 1 97 ? 2.844 -3.375 10.391 1.00 59.53 97 LEU A O 1
ATOM 762 N N . PRO A 1 98 ? 4.585 -3.013 8.993 1.00 55.66 98 PRO A N 1
ATOM 763 C CA . PRO A 1 98 ? 3.771 -3.074 7.786 1.00 55.66 98 PRO A CA 1
ATOM 764 C C . PRO A 1 98 ? 3.150 -4.473 7.678 1.00 55.66 98 PRO A C 1
ATOM 766 O O . PRO A 1 98 ? 3.850 -5.478 7.617 1.00 55.66 98 PRO A O 1
ATOM 769 N N . THR A 1 99 ? 1.816 -4.542 7.707 1.00 56.16 99 THR A N 1
ATOM 770 C CA . THR A 1 99 ? 1.065 -5.811 7.646 1.00 56.16 99 THR A CA 1
ATOM 771 C C . THR A 1 99 ? 0.946 -6.361 6.223 1.00 56.16 99 THR A C 1
ATOM 773 O O . THR A 1 99 ? 0.490 -7.487 6.035 1.00 56.16 99 THR A O 1
ATOM 776 N N . SER A 1 100 ? 1.403 -5.615 5.211 1.00 52.41 100 SER A N 1
ATOM 777 C CA . SER A 1 100 ? 1.610 -6.148 3.866 1.00 52.41 100 SER A CA 1
ATOM 778 C C . SER A 1 100 ? 2.892 -6.987 3.845 1.00 52.41 100 SER A C 1
ATOM 780 O O . SER A 1 100 ? 3.989 -6.462 3.686 1.00 52.41 100 SER A O 1
ATOM 782 N N . ILE A 1 101 ? 2.752 -8.303 4.027 1.00 53.69 101 ILE A N 1
ATOM 783 C CA . ILE A 1 101 ? 3.875 -9.263 4.036 1.00 53.69 101 ILE A CA 1
ATOM 784 C C . ILE A 1 101 ? 4.454 -9.496 2.624 1.00 53.69 101 ILE A C 1
ATOM 786 O O . ILE A 1 101 ? 5.555 -10.016 2.475 1.00 53.69 101 ILE A O 1
ATOM 790 N N . LYS A 1 102 ? 3.766 -9.062 1.563 1.00 54.03 102 LYS A N 1
ATOM 791 C CA . LYS A 1 102 ? 4.366 -8.978 0.226 1.00 54.03 102 LYS A CA 1
ATOM 792 C C . LYS A 1 102 ? 5.029 -7.618 0.074 1.00 54.03 102 LYS A C 1
ATOM 794 O O . LYS A 1 102 ? 4.414 -6.623 0.454 1.00 54.03 102 LYS A O 1
ATOM 799 N N . ALA A 1 103 ? 6.229 -7.582 -0.510 1.00 55.56 103 ALA A N 1
ATOM 800 C CA . ALA A 1 103 ? 6.811 -6.351 -1.029 1.00 55.56 103 ALA A CA 1
ATOM 801 C C . ALA A 1 103 ? 5.750 -5.672 -1.905 1.00 55.56 103 ALA A C 1
ATOM 803 O O . ALA A 1 103 ? 5.435 -6.132 -3.000 1.00 55.56 103 ALA A O 1
ATOM 804 N N . ASN A 1 104 ? 5.107 -4.646 -1.358 1.00 72.81 104 ASN A N 1
ATOM 805 C CA . ASN A 1 104 ? 4.157 -3.844 -2.096 1.00 72.81 104 ASN A CA 1
ATOM 806 C C . ASN A 1 104 ? 4.968 -2.698 -2.685 1.00 72.81 104 ASN A C 1
ATOM 808 O O . ASN A 1 104 ? 5.740 -2.051 -1.972 1.00 72.81 104 ASN A O 1
ATOM 812 N N . LEU A 1 105 ? 4.795 -2.450 -3.976 1.00 80.81 105 LEU A N 1
ATOM 813 C CA . LEU A 1 105 ? 5.453 -1.364 -4.686 1.00 80.81 105 LEU A CA 1
ATOM 814 C C . LEU A 1 105 ? 5.269 -0.014 -3.961 1.00 80.81 105 LEU A C 1
ATOM 816 O O . LEU A 1 105 ? 6.200 0.780 -3.943 1.00 80.81 105 LEU A O 1
ATOM 820 N N . ALA A 1 106 ? 4.144 0.191 -3.259 1.00 78.25 106 ALA A N 1
ATOM 821 C CA . ALA A 1 106 ? 3.939 1.330 -2.353 1.00 78.25 106 ALA A CA 1
ATOM 822 C C . ALA A 1 106 ? 4.983 1.396 -1.220 1.00 78.25 106 ALA A C 1
ATOM 824 O O . ALA A 1 106 ? 5.680 2.393 -1.064 1.00 78.25 106 ALA A O 1
ATOM 825 N N . THR A 1 107 ? 5.149 0.308 -0.459 1.00 78.19 107 THR A N 1
ATOM 826 C CA . THR A 1 107 ? 6.127 0.244 0.645 1.00 78.19 107 THR A CA 1
ATOM 827 C C . THR A 1 107 ? 7.569 0.391 0.157 1.00 78.19 107 THR A C 1
ATOM 829 O O . THR A 1 107 ? 8.385 1.041 0.811 1.00 78.19 107 THR A O 1
ATOM 832 N N . LEU A 1 108 ? 7.882 -0.167 -1.018 1.00 85.69 108 LEU A N 1
ATOM 833 C CA . LEU A 1 108 ? 9.180 0.007 -1.662 1.00 85.69 108 LEU A CA 1
ATOM 834 C C . LEU A 1 108 ? 9.398 1.467 -2.079 1.00 85.69 108 LEU A C 1
ATOM 836 O O . LEU A 1 108 ? 10.460 2.024 -1.809 1.00 85.69 108 LEU A O 1
ATOM 840 N N . ALA A 1 109 ? 8.395 2.103 -2.685 1.00 88.06 109 ALA A N 1
ATOM 841 C CA . ALA A 1 109 ? 8.473 3.495 -3.105 1.00 88.06 109 ALA A CA 1
ATOM 842 C C . ALA A 1 109 ? 8.644 4.453 -1.921 1.00 88.06 109 ALA A C 1
ATOM 844 O O . ALA A 1 109 ? 9.499 5.339 -1.986 1.00 88.06 109 ALA A O 1
ATOM 845 N N . GLU A 1 110 ? 7.922 4.242 -0.815 1.00 84.69 110 GLU A N 1
ATOM 846 C CA . GLU A 1 110 ? 8.127 4.998 0.426 1.00 84.69 110 GLU A CA 1
ATOM 847 C C . GLU A 1 110 ? 9.547 4.812 0.973 1.00 84.69 110 GLU A C 1
ATOM 849 O O . GLU A 1 110 ? 10.211 5.788 1.340 1.00 84.69 110 GLU A O 1
ATOM 854 N N . HIS A 1 111 ? 10.049 3.571 0.982 1.00 86.44 111 HIS A N 1
ATOM 855 C CA . HIS A 1 111 ? 11.412 3.295 1.420 1.00 86.44 111 HIS A CA 1
ATOM 856 C C . HIS A 1 111 ? 12.437 4.026 0.548 1.00 86.44 111 HIS A C 1
ATOM 858 O O . HIS A 1 111 ? 13.297 4.721 1.088 1.00 86.44 111 HIS A O 1
ATOM 864 N N . ILE A 1 112 ? 12.326 3.930 -0.781 1.00 92.06 112 ILE A N 1
ATOM 865 C CA . ILE A 1 112 ? 13.200 4.624 -1.736 1.00 92.06 112 ILE A CA 1
ATOM 866 C C . ILE A 1 112 ? 13.139 6.139 -1.503 1.00 92.06 112 ILE A C 1
ATOM 868 O O . ILE A 1 112 ? 14.185 6.772 -1.342 1.00 92.06 112 ILE A O 1
ATOM 872 N N . LYS A 1 113 ? 11.937 6.712 -1.383 1.00 91.31 113 LYS A N 1
ATOM 873 C CA . LYS A 1 113 ? 11.720 8.147 -1.144 1.00 91.31 113 LYS A CA 1
ATOM 874 C C . LYS A 1 113 ? 12.402 8.640 0.132 1.00 91.31 113 LYS A C 1
ATOM 876 O O . LYS A 1 113 ? 13.028 9.699 0.130 1.00 91.31 113 LYS A O 1
ATOM 881 N N . SER A 1 114 ? 12.365 7.851 1.209 1.00 89.62 114 SER A N 1
ATOM 882 C CA . SER A 1 114 ? 13.009 8.197 2.489 1.00 89.62 114 SER A CA 1
ATOM 883 C C . SER A 1 114 ? 14.537 8.362 2.394 1.00 89.62 114 SER A C 1
ATOM 885 O O . SER A 1 114 ? 15.158 8.997 3.252 1.00 89.62 114 SER A O 1
ATOM 887 N N . ARG A 1 115 ? 15.159 7.818 1.339 1.00 91.00 115 ARG A N 1
ATOM 888 C CA . ARG A 1 115 ? 16.607 7.870 1.099 1.00 91.00 115 ARG A CA 1
ATOM 889 C C . ARG A 1 115 ? 17.066 9.146 0.383 1.00 91.00 115 ARG A C 1
ATOM 891 O O . ARG A 1 115 ? 18.272 9.333 0.253 1.00 91.00 115 ARG A O 1
ATOM 898 N N . ILE A 1 116 ? 16.164 10.038 -0.051 1.00 90.62 116 ILE A N 1
ATOM 899 C CA . ILE A 1 116 ? 16.509 11.196 -0.906 1.00 90.62 116 ILE A CA 1
ATOM 900 C C . ILE A 1 116 ? 17.562 12.138 -0.305 1.00 90.62 116 ILE A C 1
ATOM 902 O O . ILE A 1 116 ? 18.334 12.727 -1.050 1.00 90.62 116 ILE A O 1
ATOM 906 N N . ASN A 1 117 ? 17.645 12.248 1.024 1.00 89.25 117 ASN A N 1
ATOM 907 C CA . ASN A 1 117 ? 18.635 13.085 1.722 1.00 89.25 117 ASN A CA 1
ATOM 908 C C . ASN A 1 117 ? 19.840 12.291 2.249 1.00 89.25 117 ASN A C 1
ATOM 910 O O . ASN A 1 117 ? 20.711 12.850 2.907 1.00 89.25 117 ASN A O 1
ATOM 914 N N . GLN A 1 118 ? 19.891 10.985 1.991 1.00 91.81 118 GLN A N 1
ATOM 915 C CA . GLN A 1 118 ? 20.978 10.115 2.428 1.00 91.81 118 GLN A CA 1
ATOM 916 C C . GLN A 1 118 ? 22.032 10.013 1.325 1.00 91.81 118 GLN A C 1
ATOM 918 O O . GLN A 1 118 ? 21.710 10.063 0.129 1.00 91.81 118 GLN A O 1
ATOM 923 N N . ASP A 1 119 ? 23.291 9.825 1.712 1.00 92.88 119 ASP A N 1
ATOM 924 C CA . ASP A 1 119 ? 24.346 9.461 0.770 1.00 92.88 119 ASP A CA 1
ATOM 925 C C . ASP A 1 119 ? 24.298 7.955 0.486 1.00 92.88 119 ASP A C 1
ATOM 927 O O . ASP A 1 119 ? 25.021 7.142 1.051 1.00 92.88 119 ASP A O 1
ATOM 931 N N . SER A 1 120 ? 23.325 7.574 -0.333 1.00 92.56 120 SER A N 1
ATOM 932 C CA . SER A 1 120 ? 23.072 6.201 -0.767 1.00 92.56 120 SER A CA 1
ATOM 933 C C . SER A 1 120 ? 22.842 6.189 -2.272 1.00 92.56 120 SER A C 1
ATOM 935 O O . SER A 1 120 ? 22.530 7.234 -2.850 1.00 92.56 120 SER A O 1
ATOM 937 N N . TYR A 1 121 ? 22.956 5.019 -2.908 1.00 94.19 121 TYR A N 1
ATOM 938 C CA . TYR A 1 121 ? 22.685 4.865 -4.342 1.00 94.19 121 TYR A CA 1
ATOM 939 C C . TYR A 1 121 ? 21.338 5.492 -4.731 1.00 94.19 121 TYR A C 1
ATOM 941 O O . TYR A 1 121 ? 21.286 6.428 -5.528 1.00 94.19 121 TYR A O 1
ATOM 949 N N . SER A 1 122 ? 20.261 5.076 -4.062 1.00 92.94 122 SER A N 1
ATOM 950 C CA . SER A 1 122 ? 18.914 5.588 -4.312 1.00 92.94 122 SER A CA 1
ATOM 951 C C . SER A 1 122 ? 18.777 7.082 -4.025 1.00 92.94 122 SER A C 1
ATOM 953 O O . SER A 1 122 ? 18.080 7.781 -4.757 1.00 92.94 122 SER A O 1
ATOM 955 N N . GLY A 1 123 ? 19.449 7.610 -2.998 1.00 93.25 123 GLY A N 1
ATOM 956 C CA . GLY A 1 123 ? 19.488 9.050 -2.738 1.00 93.25 123 GLY A CA 1
ATOM 957 C C . GLY A 1 123 ? 20.159 9.836 -3.868 1.00 93.25 123 GLY A C 1
ATOM 958 O O .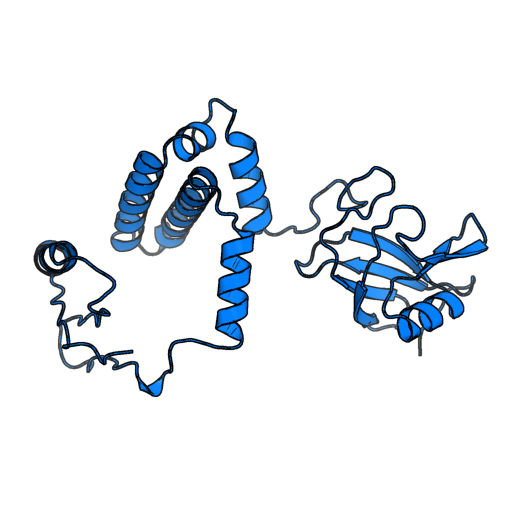 GLY A 1 123 ? 19.637 10.858 -4.307 1.00 93.25 123 GLY A O 1
ATOM 959 N N . ARG A 1 124 ? 21.291 9.343 -4.386 1.00 92.56 124 ARG A N 1
ATOM 960 C CA . ARG A 1 124 ? 22.039 9.977 -5.485 1.00 92.56 124 ARG A CA 1
ATOM 961 C C . ARG A 1 124 ? 21.253 9.978 -6.794 1.00 92.56 124 ARG A C 1
ATOM 963 O O . ARG A 1 124 ? 21.211 11.016 -7.447 1.00 92.56 124 ARG A O 1
ATOM 970 N N . ILE A 1 125 ? 20.621 8.861 -7.152 1.00 92.75 125 ILE A N 1
ATOM 971 C CA . ILE A 1 125 ? 19.812 8.753 -8.375 1.00 92.75 125 ILE A CA 1
ATOM 972 C C . ILE A 1 125 ? 18.586 9.674 -8.302 1.00 92.75 125 ILE A C 1
ATOM 974 O O . ILE A 1 125 ? 18.343 10.440 -9.228 1.00 92.75 125 ILE A O 1
ATOM 978 N N . GLN A 1 126 ? 17.861 9.684 -7.178 1.00 92.25 126 GLN A N 1
ATOM 979 C CA . GLN A 1 126 ? 16.673 10.538 -7.008 1.00 92.25 126 GLN A CA 1
ATOM 980 C C . GLN A 1 126 ? 16.981 12.034 -7.113 1.00 92.25 126 GLN A C 1
ATOM 982 O O . GLN A 1 126 ? 16.179 12.790 -7.649 1.00 92.25 126 GLN A O 1
ATOM 987 N N . ARG A 1 127 ? 18.147 12.474 -6.622 1.00 90.50 127 ARG A N 1
ATOM 988 C CA . ARG A 1 127 ? 18.578 13.878 -6.731 1.00 90.50 127 ARG A CA 1
ATOM 989 C C . ARG A 1 127 ? 19.010 14.274 -8.150 1.00 90.50 127 ARG A C 1
ATOM 991 O O . ARG A 1 127 ? 19.237 15.454 -8.386 1.00 90.50 127 ARG A O 1
ATOM 998 N N . ASN A 1 128 ? 19.128 13.321 -9.079 1.00 85.00 128 ASN A N 1
ATOM 999 C CA . ASN A 1 128 ? 19.598 13.544 -10.447 1.00 85.00 128 ASN A CA 1
ATOM 1000 C C . ASN A 1 128 ? 18.663 12.865 -11.469 1.00 85.00 128 ASN A C 1
ATOM 1002 O O . ASN A 1 128 ? 18.966 11.768 -11.946 1.00 85.00 128 ASN A O 1
ATOM 1006 N N . PRO A 1 129 ? 17.544 13.507 -11.855 1.00 76.75 129 PRO A N 1
ATOM 1007 C CA . PRO A 1 129 ? 16.560 12.926 -12.773 1.00 76.75 129 PRO A CA 1
ATOM 1008 C C . PRO A 1 129 ? 17.133 12.464 -14.121 1.00 76.75 129 PRO A C 1
ATOM 1010 O O . PRO A 1 129 ? 16.657 11.483 -14.683 1.00 76.75 129 PRO A O 1
ATOM 1013 N N . GLN A 1 130 ? 18.171 13.130 -14.635 1.00 78.12 130 GLN A N 1
ATOM 1014 C CA . GLN A 1 130 ? 18.846 12.748 -15.881 1.00 78.12 130 GLN A CA 1
ATOM 1015 C C . GLN A 1 130 ? 19.606 11.427 -15.731 1.00 78.12 130 GLN A C 1
ATOM 1017 O O . GLN A 1 130 ? 19.568 10.588 -16.625 1.00 78.12 130 GLN A O 1
ATOM 1022 N N . LEU A 1 131 ? 20.262 11.224 -14.585 1.00 78.56 131 LEU A N 1
ATOM 1023 C CA . LEU A 1 131 ? 20.947 9.972 -14.276 1.00 78.56 131 LEU A CA 1
ATOM 1024 C C . LEU A 1 131 ? 19.937 8.844 -14.036 1.00 78.56 131 LEU A C 1
ATOM 1026 O O . LEU A 1 131 ? 20.147 7.730 -14.503 1.00 78.56 131 LEU A O 1
ATOM 1030 N N . ALA A 1 132 ? 18.816 9.141 -13.372 1.00 81.25 132 ALA A N 1
ATOM 1031 C CA . ALA A 1 132 ? 17.714 8.194 -13.227 1.00 81.25 132 ALA A CA 1
ATOM 1032 C C . ALA A 1 132 ? 17.142 7.772 -14.590 1.00 81.25 132 ALA A C 1
ATOM 1034 O O . ALA A 1 132 ? 16.911 6.589 -14.811 1.00 81.25 132 ALA A O 1
ATOM 1035 N N . LEU A 1 133 ? 16.973 8.716 -15.523 1.00 81.06 133 LEU A N 1
ATOM 1036 C CA . LEU A 1 133 ? 16.538 8.421 -16.889 1.00 81.06 133 LEU A CA 1
ATOM 1037 C C . LEU A 1 133 ? 17.557 7.559 -17.647 1.00 81.06 133 LEU A C 1
ATOM 1039 O O . LEU A 1 133 ? 17.160 6.608 -18.313 1.00 81.06 133 LEU A O 1
ATOM 1043 N N . ALA A 1 134 ? 18.852 7.861 -17.526 1.00 74.19 134 ALA A N 1
ATOM 1044 C CA . ALA A 1 134 ? 19.906 7.055 -18.136 1.00 74.19 134 ALA A CA 1
ATOM 1045 C C . ALA A 1 134 ? 19.877 5.609 -17.618 1.00 74.19 134 ALA A C 1
ATOM 1047 O O . ALA A 1 134 ? 19.897 4.680 -18.420 1.00 74.19 134 ALA A O 1
ATOM 1048 N N . LYS A 1 135 ? 19.723 5.422 -16.300 1.00 88.00 135 LYS A N 1
ATOM 1049 C CA . LYS A 1 135 ? 19.541 4.095 -15.702 1.00 88.00 135 LYS A CA 1
ATOM 1050 C C . LYS A 1 135 ? 18.285 3.399 -16.226 1.00 88.00 135 LYS A C 1
ATOM 1052 O O . LYS A 1 135 ? 18.381 2.261 -16.639 1.00 88.00 135 LYS A O 1
ATOM 1057 N N . ILE A 1 136 ? 17.136 4.077 -16.314 1.00 89.75 136 ILE A N 1
ATOM 1058 C CA . ILE A 1 136 ? 15.917 3.489 -16.910 1.00 89.75 136 ILE A CA 1
ATOM 1059 C C . ILE A 1 136 ? 16.178 2.963 -18.326 1.00 89.75 136 ILE A C 1
ATOM 1061 O O . ILE A 1 136 ? 15.675 1.903 -18.680 1.00 89.75 136 ILE A O 1
ATOM 1065 N N . MET A 1 137 ? 16.933 3.703 -19.140 1.00 81.81 137 MET A N 1
ATOM 1066 C CA . MET A 1 137 ? 17.278 3.257 -20.490 1.00 81.81 137 MET A CA 1
ATOM 1067 C C . MET A 1 137 ? 18.196 2.031 -20.476 1.00 81.81 137 MET A C 1
ATOM 1069 O O . MET A 1 137 ? 17.993 1.134 -21.284 1.00 81.81 137 MET A O 1
ATOM 1073 N N . GLU A 1 138 ? 19.175 1.989 -19.573 1.00 78.62 138 GLU A N 1
ATOM 1074 C CA . GLU A 1 138 ? 20.073 0.843 -19.376 1.00 78.62 138 GLU A CA 1
ATOM 1075 C C . GLU A 1 138 ? 19.301 -0.412 -18.950 1.00 78.62 138 GLU A C 1
ATOM 1077 O O . GLU A 1 138 ? 19.334 -1.404 -19.670 1.00 78.62 138 GLU A O 1
ATOM 1082 N N . GLU A 1 139 ? 18.497 -0.328 -17.885 1.00 91.12 139 GLU A N 1
ATOM 1083 C CA . GLU A 1 139 ? 17.704 -1.467 -17.395 1.00 91.12 139 GLU A CA 1
ATOM 1084 C C . GLU A 1 139 ? 16.671 -1.925 -18.436 1.00 91.12 139 GLU A C 1
ATOM 1086 O O . GLU A 1 139 ? 16.351 -3.103 -18.555 1.00 91.12 139 GLU A O 1
ATOM 1091 N N . PHE A 1 140 ? 16.124 -0.993 -19.229 1.00 91.44 140 PHE A N 1
ATOM 1092 C CA . PHE A 1 140 ? 15.240 -1.352 -20.335 1.00 91.44 140 PHE A CA 1
ATOM 1093 C C . PHE A 1 140 ? 15.976 -2.190 -21.385 1.00 91.44 140 PHE A C 1
ATOM 1095 O O . PHE A 1 140 ? 15.414 -3.168 -21.876 1.00 91.44 140 PHE A O 1
ATOM 1102 N N . TRP A 1 141 ? 17.223 -1.838 -21.716 1.00 76.81 141 TRP A N 1
ATOM 1103 C CA . TRP A 1 141 ? 18.045 -2.653 -22.608 1.00 76.81 141 TRP A CA 1
ATOM 1104 C C . TRP A 1 141 ? 18.350 -4.018 -22.012 1.00 76.81 141 TRP A C 1
ATOM 1106 O O . TRP A 1 141 ? 18.239 -5.012 -22.725 1.00 76.81 141 TRP A O 1
ATOM 1116 N N . GLU A 1 142 ? 18.655 -4.080 -20.720 1.00 78.31 142 GLU A N 1
ATOM 1117 C CA . GLU A 1 142 ? 18.907 -5.335 -20.012 1.00 78.31 142 GLU A CA 1
ATOM 1118 C C . GLU A 1 142 ? 17.668 -6.235 -20.017 1.00 78.31 142 GLU A C 1
ATOM 1120 O O . GLU A 1 142 ? 17.778 -7.398 -20.391 1.00 78.31 142 GLU A O 1
ATOM 1125 N N . VAL A 1 143 ? 16.465 -5.695 -19.786 1.00 91.00 143 VAL A N 1
ATOM 1126 C CA . VAL A 1 143 ? 15.199 -6.432 -19.963 1.00 91.00 143 VAL A CA 1
ATOM 1127 C C . VAL A 1 143 ? 15.051 -6.978 -21.386 1.00 91.00 143 VAL A C 1
ATOM 1129 O O . VAL A 1 143 ? 14.604 -8.110 -21.563 1.00 91.00 143 VAL A O 1
ATOM 1132 N N . VAL A 1 144 ? 15.401 -6.201 -22.416 1.00 86.12 144 VAL A N 1
ATOM 1133 C CA . VAL A 1 144 ? 15.262 -6.635 -23.818 1.00 86.12 144 VAL A CA 1
ATOM 1134 C C . VAL A 1 144 ? 16.203 -7.795 -24.149 1.00 86.12 144 VAL A C 1
ATOM 1136 O O . VAL A 1 144 ? 15.804 -8.706 -24.874 1.00 86.12 144 VAL A O 1
ATOM 1139 N N . VAL A 1 145 ? 17.436 -7.777 -23.636 1.00 80.00 145 VAL A N 1
ATOM 1140 C CA . VAL A 1 145 ? 18.462 -8.779 -23.980 1.00 80.00 145 VAL A CA 1
ATOM 1141 C C . VAL A 1 145 ? 18.551 -9.938 -22.986 1.00 80.00 145 VAL A C 1
ATOM 1143 O O . VAL A 1 145 ? 19.171 -10.957 -23.295 1.00 80.00 145 VAL A O 1
ATOM 1146 N N . ALA A 1 146 ? 17.960 -9.807 -21.797 1.00 81.88 146 ALA A N 1
ATOM 1147 C CA . ALA A 1 146 ? 18.125 -10.779 -20.729 1.00 81.88 146 ALA A CA 1
ATOM 1148 C C . ALA A 1 146 ? 17.458 -12.130 -21.035 1.00 81.88 146 ALA A C 1
ATOM 1150 O O . ALA A 1 146 ? 16.313 -12.182 -21.506 1.00 81.88 146 ALA A O 1
ATOM 1151 N N . PRO A 1 147 ? 18.124 -13.249 -20.686 1.00 82.50 147 PRO A N 1
ATOM 1152 C CA . PRO A 1 147 ? 17.504 -14.566 -20.723 1.00 82.50 147 PRO A CA 1
ATOM 1153 C C . PRO A 1 147 ? 16.361 -14.656 -19.704 1.00 82.50 147 PRO A C 1
ATOM 1155 O O . PRO A 1 147 ? 16.300 -13.899 -18.735 1.00 82.50 147 PRO A O 1
ATOM 1158 N N . GLN A 1 148 ? 15.466 -15.627 -19.898 1.00 85.88 148 GLN A N 1
ATOM 1159 C CA . GLN A 1 148 ? 14.263 -15.809 -19.075 1.00 85.88 148 GLN A CA 1
ATOM 1160 C C . GLN A 1 148 ? 14.548 -15.857 -17.563 1.00 85.88 148 GLN A C 1
ATOM 1162 O O . GLN A 1 148 ? 13.783 -15.294 -16.782 1.00 85.88 148 GLN A O 1
ATOM 1167 N N . ASP A 1 149 ? 15.659 -16.472 -17.160 1.00 87.81 149 ASP A N 1
ATOM 1168 C CA . ASP A 1 149 ? 16.041 -16.623 -15.752 1.00 87.81 149 ASP A CA 1
ATOM 1169 C C . ASP A 1 149 ? 16.453 -15.291 -15.094 1.00 87.81 149 ASP A C 1
ATOM 1171 O O . ASP A 1 149 ? 16.357 -15.146 -13.875 1.00 87.81 149 ASP A O 1
ATOM 1175 N N . ASN A 1 150 ? 16.842 -14.292 -15.895 1.00 87.75 150 ASN A N 1
ATOM 1176 C CA . ASN A 1 150 ? 17.232 -12.955 -15.441 1.00 87.75 150 ASN A CA 1
ATOM 1177 C C . ASN A 1 150 ? 16.101 -11.926 -15.557 1.00 87.75 150 ASN A C 1
ATOM 1179 O O . ASN A 1 150 ? 16.148 -10.900 -14.882 1.00 87.75 150 ASN A O 1
ATOM 1183 N N . GLN A 1 151 ? 15.054 -12.206 -16.342 1.00 90.88 151 GLN A N 1
ATOM 1184 C CA . GLN A 1 151 ? 13.957 -11.266 -16.620 1.00 90.88 151 GLN A CA 1
ATOM 1185 C C . GLN A 1 151 ? 13.327 -10.665 -15.360 1.00 90.88 151 GLN A C 1
ATOM 1187 O O . GLN A 1 151 ? 12.983 -9.486 -15.338 1.00 90.88 151 GLN A O 1
ATOM 1192 N N . VAL A 1 152 ? 13.185 -11.456 -14.292 1.00 91.50 152 VAL A N 1
ATOM 1193 C CA . VAL A 1 152 ? 12.626 -10.965 -13.024 1.00 91.50 152 VAL A CA 1
ATOM 1194 C C . VAL A 1 152 ? 13.527 -9.904 -12.390 1.00 91.50 152 VAL A C 1
ATOM 1196 O O . VAL A 1 152 ? 13.002 -8.932 -11.848 1.00 91.50 152 VAL A O 1
ATOM 1199 N N . SER A 1 153 ? 14.850 -10.076 -12.459 1.00 91.38 153 SER A N 1
ATOM 1200 C CA . SER A 1 153 ? 15.811 -9.109 -11.923 1.00 91.38 153 SER A CA 1
ATOM 1201 C C . SER A 1 153 ? 15.758 -7.815 -12.723 1.00 91.38 153 SER A C 1
ATOM 1203 O O . SER A 1 153 ? 15.410 -6.783 -12.158 1.00 91.38 153 SER A O 1
ATOM 1205 N N . GLU A 1 154 ? 15.938 -7.894 -14.044 1.00 93.19 154 GLU A N 1
ATOM 1206 C CA . GLU A 1 154 ? 15.999 -6.696 -14.895 1.00 93.19 154 GLU A CA 1
ATOM 1207 C C . GLU A 1 154 ? 14.678 -5.912 -14.875 1.00 93.19 154 GLU A C 1
ATOM 1209 O O . GLU A 1 154 ? 14.647 -4.684 -14.787 1.00 93.19 154 GLU A O 1
ATOM 1214 N N . CYS A 1 155 ? 13.535 -6.613 -14.866 1.00 95.12 155 CYS A N 1
ATOM 1215 C CA . CYS A 1 155 ? 12.237 -5.954 -14.716 1.00 95.12 155 CYS A CA 1
ATOM 1216 C C . CYS A 1 155 ? 12.099 -5.263 -13.351 1.00 95.12 155 CYS A C 1
ATOM 1218 O O . CYS A 1 155 ? 11.448 -4.220 -13.248 1.00 95.12 155 CYS A O 1
ATOM 1220 N N . SER A 1 156 ? 12.674 -5.845 -12.296 1.00 93.94 156 SER A N 1
ATOM 1221 C CA . SER A 1 156 ? 12.656 -5.251 -10.957 1.00 93.94 156 SER A CA 1
ATOM 1222 C C . SER A 1 156 ? 13.529 -4.001 -10.899 1.00 93.94 156 SER A C 1
ATOM 1224 O O . SER A 1 156 ? 13.084 -2.985 -10.359 1.00 93.94 156 SER A O 1
ATOM 1226 N N . ASP A 1 157 ? 14.718 -4.038 -11.498 1.00 94.81 157 ASP A N 1
ATOM 1227 C CA . ASP A 1 157 ? 15.628 -2.896 -11.541 1.00 94.81 157 ASP A CA 1
ATOM 1228 C C . ASP A 1 157 ? 15.057 -1.752 -12.385 1.00 94.81 157 ASP A C 1
ATOM 1230 O O . ASP A 1 157 ? 15.048 -0.599 -11.935 1.00 94.81 157 ASP A O 1
ATOM 1234 N N . LEU A 1 158 ? 14.434 -2.056 -13.527 1.00 96.38 158 LEU A N 1
ATOM 1235 C CA . LEU A 1 158 ? 13.694 -1.073 -14.318 1.00 96.38 158 LEU A CA 1
ATOM 1236 C C . LEU A 1 158 ? 12.600 -0.373 -13.490 1.00 96.38 158 LEU A C 1
ATOM 1238 O O . LEU A 1 158 ? 12.477 0.856 -13.515 1.00 96.38 158 LEU A O 1
ATOM 1242 N N . LEU A 1 159 ? 11.812 -1.133 -12.719 1.00 94.69 159 LEU A N 1
ATOM 1243 C CA . LEU A 1 159 ? 10.763 -0.577 -11.856 1.00 94.69 159 LEU A CA 1
ATOM 1244 C C . LEU A 1 159 ? 11.334 0.293 -10.731 1.00 94.69 159 LEU A C 1
ATOM 1246 O O . LEU A 1 159 ? 10.787 1.358 -10.430 1.00 94.69 159 LEU A O 1
ATOM 1250 N N . VAL A 1 160 ? 12.430 -0.137 -10.111 1.00 94.75 160 VAL A N 1
ATOM 1251 C CA . VAL A 1 160 ? 13.104 0.604 -9.041 1.00 94.75 160 VAL A CA 1
ATOM 1252 C C . VAL A 1 160 ? 13.649 1.937 -9.559 1.00 94.75 160 VAL A C 1
ATOM 1254 O O . VAL A 1 160 ? 13.413 2.977 -8.934 1.00 94.75 160 VAL A O 1
ATOM 1257 N N . HIS A 1 161 ? 14.307 1.949 -10.720 1.00 95.62 161 HIS A N 1
ATOM 1258 C CA . HIS A 1 161 ? 14.813 3.179 -11.331 1.00 95.62 161 HIS A CA 1
ATOM 1259 C C . HIS A 1 161 ? 13.688 4.105 -11.801 1.00 95.62 161 HIS A C 1
ATOM 1261 O O . HIS A 1 161 ? 13.790 5.323 -11.623 1.00 95.62 161 HIS A O 1
ATOM 1267 N N . LEU A 1 162 ? 12.575 3.552 -12.296 1.00 95.62 162 LEU A N 1
ATOM 1268 C CA . LEU A 1 162 ? 11.375 4.332 -12.602 1.00 95.62 162 LEU A CA 1
ATOM 1269 C C . LEU A 1 162 ? 10.833 5.043 -11.356 1.00 95.62 162 LEU A C 1
ATOM 1271 O O . LEU A 1 162 ? 10.555 6.240 -11.411 1.00 95.62 162 LEU A O 1
ATOM 1275 N N . ILE A 1 163 ? 10.739 4.355 -10.214 1.00 94.88 163 ILE A N 1
ATOM 1276 C CA . ILE A 1 163 ? 10.325 4.977 -8.946 1.00 94.88 163 ILE A CA 1
ATOM 1277 C C . ILE A 1 163 ? 11.281 6.107 -8.548 1.00 94.88 163 ILE A C 1
ATOM 1279 O O . ILE A 1 163 ? 10.831 7.182 -8.149 1.00 94.88 163 ILE A O 1
ATOM 1283 N N . MET A 1 164 ? 12.597 5.896 -8.664 1.00 94.88 164 MET A N 1
ATOM 1284 C CA . MET A 1 164 ? 13.580 6.937 -8.342 1.00 94.88 164 MET A CA 1
ATOM 1285 C C . MET A 1 164 ? 13.431 8.170 -9.242 1.00 94.88 164 MET A C 1
ATOM 1287 O O . MET A 1 164 ? 13.504 9.297 -8.748 1.00 94.88 164 MET A O 1
ATOM 1291 N N . TYR A 1 165 ? 13.182 7.966 -10.537 1.00 93.88 165 TYR A N 1
ATOM 1292 C CA . TYR A 1 165 ? 12.908 9.042 -11.488 1.00 93.88 165 TYR A CA 1
ATOM 1293 C C . TYR A 1 165 ? 11.631 9.813 -11.134 1.00 93.88 165 TYR A C 1
ATOM 1295 O O . TYR A 1 165 ? 11.649 11.045 -11.120 1.00 93.88 165 TYR A O 1
ATOM 1303 N N . LEU A 1 166 ? 10.538 9.115 -10.805 1.00 93.00 166 LEU A N 1
ATOM 1304 C CA . LEU A 1 166 ? 9.278 9.745 -10.398 1.00 93.00 166 LEU A CA 1
ATOM 1305 C C . LEU A 1 166 ? 9.475 10.615 -9.151 1.00 93.00 166 LEU A C 1
ATOM 1307 O O . LEU A 1 166 ? 9.145 11.802 -9.176 1.00 93.00 166 LEU A O 1
ATOM 1311 N N . ASN A 1 167 ? 10.114 10.068 -8.111 1.00 90.81 167 ASN A N 1
ATOM 1312 C CA . ASN A 1 167 ? 10.413 10.800 -6.879 1.00 90.81 167 ASN A CA 1
ATOM 1313 C C . ASN A 1 167 ? 11.255 12.059 -7.142 1.00 90.81 167 ASN A C 1
ATOM 1315 O O . ASN A 1 167 ? 10.957 13.115 -6.584 1.00 90.81 167 ASN A O 1
ATOM 1319 N N . GLY A 1 168 ? 12.275 11.965 -8.005 1.00 86.69 168 GLY A N 1
ATOM 1320 C CA . GLY A 1 168 ? 13.121 13.101 -8.395 1.00 86.69 168 GLY A CA 1
ATOM 1321 C C . GLY A 1 168 ? 12.372 14.214 -9.138 1.00 86.69 168 GLY A C 1
ATOM 1322 O O . GLY A 1 168 ? 12.776 15.371 -9.073 1.00 86.69 168 GLY A O 1
ATOM 1323 N N . ASN A 1 169 ? 11.252 13.886 -9.789 1.00 86.94 169 ASN A N 1
ATOM 1324 C CA . ASN A 1 169 ? 10.355 14.842 -10.447 1.00 86.94 169 ASN A CA 1
ATOM 1325 C C . ASN A 1 169 ? 9.155 15.251 -9.571 1.00 86.94 169 ASN A C 1
ATOM 1327 O O . ASN A 1 169 ? 8.250 15.933 -10.045 1.00 86.94 169 ASN A O 1
ATOM 1331 N N . GLY A 1 170 ? 9.123 14.837 -8.300 1.00 87.19 170 GLY A N 1
ATOM 1332 C CA . GLY A 1 170 ? 8.025 15.145 -7.381 1.00 87.19 170 GLY A CA 1
ATOM 1333 C C . GLY A 1 170 ? 6.724 14.384 -7.661 1.00 87.19 170 GLY A C 1
ATOM 1334 O O . GLY A 1 170 ? 5.687 14.764 -7.124 1.00 87.19 170 GLY A O 1
ATOM 1335 N N . ILE A 1 171 ? 6.768 13.321 -8.468 1.00 89.69 171 ILE A N 1
ATOM 1336 C CA . ILE A 1 171 ? 5.618 12.465 -8.787 1.00 89.69 171 ILE A CA 1
ATOM 1337 C C . ILE A 1 171 ? 5.614 11.273 -7.829 1.00 89.69 171 ILE A C 1
ATOM 1339 O O . ILE A 1 171 ? 6.642 10.624 -7.631 1.00 89.69 171 ILE A O 1
ATOM 1343 N N . SER A 1 172 ? 4.465 10.978 -7.225 1.00 86.06 172 SER A N 1
ATOM 1344 C CA . SER A 1 172 ? 4.318 9.851 -6.303 1.00 86.06 172 SER A CA 1
ATOM 1345 C C . SER A 1 172 ? 3.886 8.570 -7.026 1.00 86.06 172 SER A C 1
ATOM 1347 O O . SER A 1 172 ? 3.286 8.614 -8.102 1.00 86.06 172 SER A O 1
ATOM 1349 N N . ILE A 1 173 ? 4.171 7.401 -6.440 1.00 86.81 173 ILE A N 1
ATOM 1350 C CA . ILE A 1 173 ? 3.685 6.131 -7.002 1.00 86.81 173 ILE A CA 1
ATOM 1351 C C . ILE A 1 173 ? 2.153 6.040 -6.903 1.00 86.81 173 ILE A C 1
ATOM 1353 O O . ILE A 1 173 ? 1.508 5.417 -7.745 1.00 86.81 173 ILE A O 1
ATOM 1357 N N . GLU A 1 174 ? 1.560 6.718 -5.918 1.00 81.19 174 GLU A N 1
ATOM 1358 C CA . GLU A 1 174 ? 0.118 6.853 -5.746 1.00 81.19 174 GLU A CA 1
ATOM 1359 C C . GLU A 1 174 ? -0.530 7.566 -6.940 1.00 81.19 174 GLU A C 1
ATOM 1361 O O . GLU A 1 174 ? -1.593 7.141 -7.391 1.00 81.19 174 GLU A O 1
ATOM 1366 N N . ASP A 1 175 ? 0.122 8.587 -7.511 1.00 82.94 175 ASP A N 1
ATOM 1367 C CA . ASP A 1 175 ? -0.360 9.267 -8.723 1.00 82.94 175 ASP A CA 1
ATOM 1368 C C . ASP A 1 175 ? -0.456 8.291 -9.906 1.00 82.94 175 ASP A C 1
ATOM 1370 O O . ASP A 1 175 ? -1.449 8.276 -10.640 1.00 82.94 175 ASP A O 1
ATOM 1374 N N . ILE A 1 176 ? 0.542 7.412 -10.054 1.00 89.31 176 ILE A N 1
ATOM 1375 C CA . ILE A 1 176 ? 0.544 6.358 -11.076 1.00 89.31 176 ILE A CA 1
ATOM 1376 C C . ILE A 1 176 ? -0.566 5.339 -10.811 1.00 89.31 176 ILE A C 1
ATOM 1378 O O . ILE A 1 176 ? -1.281 4.957 -11.740 1.00 89.31 176 ILE A O 1
ATOM 1382 N N . PHE A 1 177 ? -0.760 4.909 -9.562 1.00 82.75 177 PHE A N 1
ATOM 1383 C CA . PHE A 1 177 ? -1.845 3.988 -9.218 1.00 82.75 177 PHE A CA 1
ATOM 1384 C C . PHE A 1 177 ? -3.226 4.583 -9.468 1.00 82.75 177 PHE A C 1
ATOM 1386 O O . PHE A 1 177 ? -4.097 3.869 -9.965 1.00 82.75 177 PHE A O 1
ATOM 1393 N N . ASN A 1 178 ? -3.424 5.872 -9.200 1.00 75.44 178 ASN A N 1
ATOM 1394 C CA . ASN A 1 178 ? -4.673 6.563 -9.504 1.00 75.44 178 ASN A CA 1
ATOM 1395 C C . ASN A 1 178 ? -4.968 6.542 -11.014 1.00 75.44 178 ASN A C 1
ATOM 1397 O O . ASN A 1 178 ? -6.081 6.200 -11.420 1.00 75.44 178 ASN A O 1
ATOM 1401 N N . GLU A 1 179 ? -3.965 6.817 -11.856 1.00 78.25 179 GLU A N 1
ATOM 1402 C CA . GLU A 1 179 ? -4.087 6.731 -13.319 1.00 78.25 179 GLU A CA 1
ATOM 1403 C C . GLU A 1 179 ? -4.350 5.288 -13.793 1.00 78.25 179 GLU A C 1
ATOM 1405 O O . GLU A 1 179 ? -5.220 5.054 -14.635 1.00 78.25 179 GLU A O 1
ATOM 1410 N N . LEU A 1 180 ? -3.651 4.288 -13.243 1.00 81.06 180 LEU A N 1
ATOM 1411 C CA . LEU A 1 180 ? -3.886 2.875 -13.570 1.00 81.06 180 LEU A CA 1
ATOM 1412 C C . LEU A 1 180 ? -5.288 2.413 -13.148 1.00 81.06 180 LEU A C 1
ATOM 1414 O O . LEU A 1 180 ? -5.963 1.707 -13.901 1.00 81.06 180 LEU A O 1
ATOM 1418 N N . HIS A 1 181 ? -5.756 2.845 -11.977 1.00 67.88 181 HIS A N 1
ATOM 1419 C CA . HIS A 1 181 ? -7.107 2.569 -11.504 1.00 67.88 181 HIS A CA 1
ATOM 1420 C C . HIS A 1 181 ? -8.154 3.205 -12.426 1.00 67.88 181 HIS A C 1
ATOM 1422 O O . HIS A 1 181 ? -9.116 2.537 -12.802 1.00 67.88 181 HIS A O 1
ATOM 1428 N N . ALA A 1 182 ? -7.953 4.451 -12.866 1.00 63.50 182 ALA A N 1
ATOM 1429 C CA . ALA A 1 182 ? -8.832 5.094 -13.841 1.00 63.50 182 ALA A CA 1
ATOM 1430 C C . ALA A 1 182 ? -8.896 4.308 -15.166 1.00 63.50 182 ALA A C 1
ATOM 1432 O O . ALA A 1 182 ? -9.983 4.073 -15.698 1.00 63.50 182 ALA A O 1
ATOM 1433 N N . ARG A 1 183 ? -7.752 3.813 -15.665 1.00 70.62 183 ARG A N 1
ATOM 1434 C CA . ARG A 1 183 ? -7.681 2.993 -16.892 1.00 70.62 183 ARG A CA 1
ATOM 1435 C C . ARG A 1 183 ? -8.405 1.659 -16.784 1.00 70.62 183 ARG A C 1
ATOM 1437 O O . ARG A 1 183 ? -8.892 1.169 -17.797 1.00 70.62 183 ARG A O 1
ATOM 1444 N N . ARG A 1 184 ? -8.487 1.071 -15.590 1.00 66.56 184 ARG A N 1
ATOM 1445 C CA . ARG A 1 184 ? -9.248 -0.166 -15.366 1.00 66.56 184 ARG A CA 1
ATOM 1446 C C . ARG A 1 184 ? -10.738 0.021 -15.664 1.00 66.56 184 ARG A C 1
ATOM 1448 O O . ARG A 1 184 ? -11.361 -0.893 -16.192 1.00 66.56 184 ARG A O 1
ATOM 1455 N N . TRP A 1 185 ? -11.296 1.184 -15.325 1.00 53.75 185 TRP A N 1
ATOM 1456 C CA . TRP A 1 185 ? -12.723 1.485 -15.489 1.00 53.75 185 TRP A CA 1
ATOM 1457 C C . TRP A 1 185 ? -13.055 2.143 -16.832 1.00 53.75 185 TRP A C 1
ATOM 1459 O O . TRP A 1 185 ? -14.148 1.944 -17.352 1.00 53.75 185 TRP A O 1
ATOM 1469 N N . ALA A 1 186 ? -12.111 2.891 -17.407 1.00 62.34 186 ALA A N 1
ATOM 1470 C CA . ALA A 1 186 ? -12.232 3.516 -18.721 1.00 62.34 186 ALA A CA 1
ATOM 1471 C C . ALA A 1 186 ? -10.941 3.296 -19.535 1.00 62.34 186 ALA A C 1
ATOM 1473 O O . ALA A 1 186 ? -10.107 4.205 -19.648 1.00 62.34 186 ALA A O 1
ATOM 1474 N N . PRO A 1 187 ? -10.722 2.087 -20.087 1.00 59.03 187 PRO A N 1
ATOM 1475 C CA . PRO A 1 187 ? -9.531 1.810 -20.875 1.00 59.03 187 PRO A CA 1
ATOM 1476 C C . PRO A 1 187 ? -9.535 2.685 -22.132 1.00 59.03 187 PRO A C 1
ATOM 1478 O O . PRO A 1 187 ? -10.340 2.501 -23.038 1.00 59.03 187 PRO A O 1
ATOM 1481 N N . LYS A 1 188 ? -8.594 3.634 -22.218 1.00 56.12 188 LYS A N 1
ATOM 1482 C CA . LYS A 1 188 ? -8.432 4.537 -23.378 1.00 56.12 188 LYS A CA 1
ATOM 1483 C C . LYS A 1 188 ? -8.079 3.812 -24.696 1.00 56.12 188 LYS A C 1
ATOM 1485 O O . LYS A 1 188 ? -7.935 4.465 -25.723 1.00 56.12 188 LYS A O 1
ATOM 1490 N N . ARG A 1 189 ? -7.891 2.486 -24.685 1.00 53.66 189 ARG A N 1
ATOM 1491 C CA . ARG A 1 189 ? -7.579 1.652 -25.858 1.00 53.66 189 ARG A CA 1
ATOM 1492 C C . ARG A 1 189 ? -8.652 0.572 -26.012 1.00 53.66 189 ARG A C 1
ATOM 1494 O O . ARG A 1 189 ? -8.746 -0.312 -25.168 1.00 53.66 189 ARG A O 1
ATOM 1501 N N . SER A 1 190 ? -9.439 0.638 -27.086 1.00 48.19 190 SER A N 1
ATOM 1502 C CA . SER A 1 190 ? -10.369 -0.425 -27.484 1.00 48.19 190 SER A CA 1
ATOM 1503 C C . SER A 1 190 ? -9.611 -1.542 -28.208 1.00 48.19 190 SER A C 1
ATOM 1505 O O . SER A 1 190 ? -8.858 -1.249 -29.140 1.00 48.19 190 SER A O 1
ATOM 1507 N N . VAL A 1 191 ? -9.857 -2.804 -27.846 1.00 53.12 191 VAL A N 1
ATOM 1508 C CA . VAL A 1 191 ? -9.268 -3.989 -28.511 1.00 53.12 191 VAL A CA 1
ATOM 1509 C C . VAL A 1 191 ? -9.542 -3.984 -30.022 1.00 53.12 191 VAL A C 1
ATOM 1511 O O . VAL A 1 191 ? -8.670 -4.325 -30.810 1.00 53.12 191 VAL A O 1
ATOM 1514 N N . GLU A 1 192 ? -10.703 -3.477 -30.441 1.00 51.62 192 GLU A N 1
ATOM 1515 C CA . GLU A 1 192 ? -11.106 -3.348 -31.851 1.00 51.62 192 GLU A CA 1
ATOM 1516 C C . GLU A 1 192 ? -10.174 -2.468 -32.707 1.00 51.62 192 GLU A C 1
ATOM 1518 O O . GLU A 1 192 ? -10.160 -2.591 -33.927 1.00 51.62 192 GLU A O 1
ATOM 1523 N N . ASN A 1 193 ? -9.376 -1.585 -32.093 1.00 48.31 193 ASN A N 1
ATOM 1524 C CA . ASN A 1 193 ? -8.410 -0.738 -32.806 1.00 48.31 193 ASN A CA 1
ATOM 1525 C C . ASN A 1 193 ? -6.969 -1.282 -32.732 1.00 48.31 193 ASN A C 1
ATOM 1527 O O . ASN A 1 193 ? -6.046 -0.639 -33.237 1.00 48.31 193 ASN A O 1
ATOM 1531 N N . THR A 1 194 ? -6.747 -2.441 -32.108 1.00 49.09 194 THR A N 1
ATOM 1532 C CA . THR A 1 194 ? -5.429 -3.073 -32.016 1.00 49.09 194 THR A CA 1
ATOM 1533 C C . THR A 1 194 ? -5.251 -4.043 -33.181 1.00 49.09 194 THR A C 1
ATOM 1535 O O . THR A 1 194 ? -5.705 -5.180 -33.129 1.00 49.09 194 THR A O 1
ATOM 1538 N N . LYS A 1 195 ? -4.585 -3.594 -34.252 1.00 50.97 195 LYS A N 1
ATOM 1539 C CA . LYS A 1 195 ? -4.134 -4.494 -35.320 1.00 50.97 195 LYS A CA 1
ATOM 1540 C C . LYS A 1 195 ? -3.014 -5.381 -34.776 1.00 50.97 195 LYS A C 1
ATOM 1542 O O . LYS A 1 195 ? -1.951 -4.869 -34.434 1.00 50.97 195 LYS A O 1
ATOM 1547 N N . ILE A 1 196 ? -3.263 -6.682 -34.692 1.00 49.84 196 ILE A N 1
ATOM 1548 C CA . ILE A 1 196 ? -2.221 -7.689 -34.480 1.00 49.84 196 ILE A CA 1
ATOM 1549 C C . ILE A 1 196 ? -1.617 -7.968 -35.867 1.00 49.84 196 ILE A C 1
ATOM 1551 O O . ILE A 1 196 ? -2.386 -8.280 -36.779 1.00 49.84 196 ILE A O 1
ATOM 1555 N N . PRO A 1 197 ? -0.304 -7.776 -36.083 1.00 49.06 197 PRO A N 1
ATOM 1556 C CA . PRO A 1 197 ? 0.335 -8.115 -37.353 1.00 49.06 197 PRO A CA 1
ATOM 1557 C C . PRO A 1 197 ? 0.155 -9.607 -37.678 1.00 49.06 197 PRO A C 1
ATOM 1559 O O . PRO A 1 197 ? 0.227 -10.439 -36.778 1.00 49.06 197 PRO A O 1
ATOM 1562 N N . ASP A 1 198 ? -0.093 -9.936 -38.949 1.00 47.31 198 ASP A N 1
ATOM 1563 C CA . ASP A 1 198 ? -0.258 -11.318 -39.423 1.00 47.31 198 ASP A CA 1
ATOM 1564 C C . ASP A 1 198 ? 1.011 -12.153 -39.147 1.00 47.31 198 ASP A C 1
ATOM 1566 O O . ASP A 1 198 ? 2.104 -11.779 -39.571 1.00 47.31 198 ASP A O 1
ATOM 1570 N N . GLU A 1 199 ? 0.861 -13.326 -38.516 1.00 50.09 199 GLU A N 1
ATOM 1571 C CA . GLU A 1 199 ? 1.948 -14.251 -38.114 1.00 50.09 199 GLU A CA 1
ATOM 1572 C C . GLU A 1 199 ? 2.795 -14.808 -39.282 1.00 50.09 199 GLU A C 1
ATOM 1574 O O . GLU A 1 199 ? 3.750 -15.552 -39.070 1.00 50.09 199 GLU A O 1
ATOM 1579 N N . LYS A 1 200 ? 2.459 -14.486 -40.537 1.00 46.75 200 LYS A N 1
ATOM 1580 C CA . LYS A 1 200 ? 3.133 -15.018 -41.736 1.00 46.75 200 LYS A CA 1
ATOM 1581 C C . LYS A 1 200 ? 4.369 -14.233 -42.173 1.00 46.75 200 LYS A C 1
ATOM 1583 O O . LYS A 1 200 ? 5.010 -14.623 -43.147 1.00 46.75 200 LYS A O 1
ATOM 1588 N N . SER A 1 201 ? 4.700 -13.146 -41.485 1.00 45.38 201 SER A N 1
ATOM 1589 C CA . SER A 1 201 ? 5.898 -12.355 -41.743 1.00 45.38 201 SER A CA 1
ATOM 1590 C C . SER A 1 201 ? 6.897 -12.541 -40.601 1.00 45.38 201 SER A C 1
ATOM 1592 O O . SER A 1 201 ? 6.535 -12.375 -39.442 1.00 45.38 201 SER A O 1
ATOM 1594 N N . ASN A 1 202 ? 8.166 -12.821 -40.915 1.00 45.50 202 ASN A N 1
ATOM 1595 C CA . ASN A 1 202 ? 9.271 -12.722 -39.947 1.00 45.50 202 ASN A CA 1
ATOM 1596 C C . ASN A 1 202 ? 9.544 -11.262 -39.512 1.00 45.50 202 ASN A C 1
ATOM 1598 O O . ASN A 1 202 ? 10.507 -11.005 -38.794 1.00 45.50 202 ASN A O 1
ATOM 1602 N N . GLU A 1 203 ? 8.735 -10.294 -39.952 1.00 45.59 203 GLU A N 1
ATOM 1603 C CA . GLU A 1 203 ? 8.831 -8.897 -39.545 1.00 45.59 203 GLU A CA 1
ATOM 1604 C C . GLU A 1 203 ? 7.979 -8.636 -38.297 1.00 45.59 203 GLU A C 1
ATOM 1606 O O . GLU A 1 203 ? 6.748 -8.707 -38.317 1.00 45.59 203 GLU A O 1
ATOM 1611 N N . ILE A 1 204 ? 8.639 -8.259 -37.201 1.00 43.66 204 ILE A N 1
ATOM 1612 C CA . ILE A 1 204 ? 7.974 -7.686 -36.030 1.00 43.66 204 ILE A CA 1
ATOM 1613 C C . ILE A 1 204 ? 7.568 -6.253 -36.394 1.00 43.66 204 ILE A C 1
ATOM 1615 O O . ILE A 1 204 ? 8.416 -5.374 -36.524 1.00 43.66 204 ILE A O 1
ATOM 1619 N N . ILE A 1 205 ? 6.268 -6.003 -36.561 1.00 46.16 205 ILE A N 1
ATOM 1620 C CA . ILE A 1 205 ? 5.734 -4.668 -36.867 1.00 46.16 205 ILE A CA 1
ATOM 1621 C C . ILE A 1 205 ? 5.220 -4.024 -35.575 1.00 46.16 205 ILE A C 1
ATOM 1623 O O . ILE A 1 205 ? 4.197 -4.435 -35.024 1.00 46.16 205 ILE A O 1
ATOM 1627 N N . ILE A 1 206 ? 5.896 -2.974 -35.100 1.00 44.75 206 ILE A N 1
ATOM 1628 C CA . ILE A 1 206 ? 5.440 -2.184 -33.947 1.00 44.75 206 ILE A CA 1
ATOM 1629 C C . ILE A 1 206 ? 4.602 -0.998 -34.441 1.00 44.75 206 ILE A C 1
ATOM 1631 O O . ILE A 1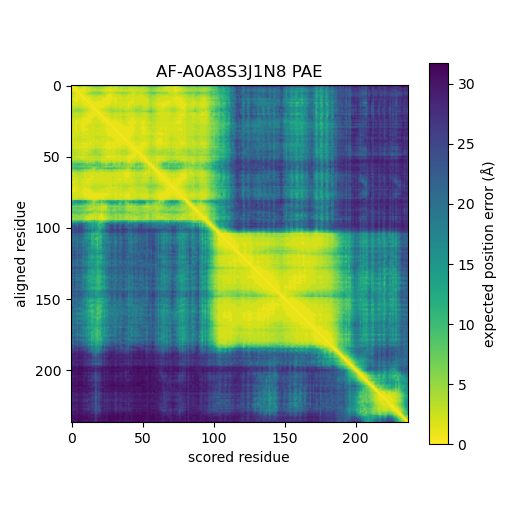 206 ? 5.116 -0.051 -35.032 1.00 44.75 206 ILE A O 1
ATOM 1635 N N . CYS A 1 207 ? 3.298 -1.015 -34.151 1.00 43.22 207 CYS A N 1
ATOM 1636 C CA . CYS A 1 207 ? 2.419 0.128 -34.406 1.00 43.22 207 CYS A CA 1
ATOM 1637 C C . CYS A 1 207 ? 2.571 1.186 -33.299 1.00 43.22 207 CYS A C 1
ATOM 1639 O O . CYS A 1 207 ? 2.067 1.008 -32.186 1.00 43.22 207 CYS A O 1
ATOM 1641 N N . ILE A 1 208 ? 3.214 2.315 -33.607 1.00 45.09 208 ILE A N 1
ATOM 1642 C CA . ILE A 1 208 ? 3.392 3.434 -32.670 1.00 45.09 208 ILE A CA 1
ATOM 1643 C C . ILE A 1 208 ? 2.479 4.612 -33.046 1.00 45.09 208 ILE A C 1
ATOM 1645 O O . ILE A 1 208 ? 2.296 4.952 -34.212 1.00 45.09 208 ILE A O 1
ATOM 1649 N N . SER A 1 209 ? 1.892 5.256 -32.034 1.00 42.16 209 SER A N 1
ATOM 1650 C CA . SER A 1 209 ? 1.156 6.519 -32.184 1.00 42.16 209 SER A CA 1
ATOM 1651 C C . SER A 1 209 ? 2.122 7.650 -32.545 1.00 42.16 209 SER A C 1
ATOM 1653 O O . SER A 1 209 ? 2.954 8.012 -31.713 1.00 42.16 209 SER A O 1
ATOM 1655 N N . ALA A 1 210 ? 1.958 8.246 -33.731 1.00 42.12 210 ALA A N 1
ATOM 1656 C CA . ALA A 1 210 ? 2.854 9.258 -34.309 1.00 42.12 210 ALA A CA 1
ATOM 1657 C C . ALA A 1 210 ? 3.157 10.464 -33.393 1.00 42.12 210 ALA A C 1
ATOM 1659 O O . ALA A 1 210 ? 4.221 11.059 -33.487 1.00 42.12 210 ALA A O 1
ATOM 1660 N N . SER A 1 211 ? 2.260 10.808 -32.467 1.00 45.06 211 SER A N 1
ATOM 1661 C CA . SER A 1 211 ? 2.444 11.928 -31.532 1.00 45.06 211 SER A CA 1
ATOM 1662 C C . SER A 1 211 ? 3.343 11.636 -30.322 1.00 45.06 211 SER A C 1
ATOM 1664 O O . SER A 1 211 ? 3.608 12.550 -29.546 1.00 45.06 211 SER A O 1
ATOM 1666 N N . LYS A 1 212 ? 3.771 10.382 -30.102 1.00 42.75 212 LYS A N 1
ATOM 1667 C CA . LYS A 1 212 ? 4.430 9.974 -28.846 1.00 42.75 212 LYS A CA 1
ATOM 1668 C C . LYS A 1 212 ? 5.937 9.729 -28.927 1.00 42.75 212 LYS A C 1
ATOM 1670 O O . LYS A 1 212 ? 6.549 9.676 -27.865 1.00 42.75 212 LYS A O 1
ATOM 1675 N N . TYR A 1 213 ? 6.530 9.583 -30.114 1.00 51.16 213 TYR A N 1
ATOM 1676 C CA . TYR A 1 213 ? 7.941 9.193 -30.242 1.00 51.16 213 TYR A CA 1
ATOM 1677 C C . TYR A 1 213 ? 8.670 9.958 -31.367 1.00 51.16 213 TYR A C 1
ATOM 1679 O O . TYR A 1 213 ? 8.110 10.121 -32.454 1.00 51.16 213 TYR A O 1
ATOM 1687 N N . PRO A 1 214 ? 9.909 10.434 -31.128 1.00 57.28 214 PRO A N 1
ATOM 1688 C CA . PRO A 1 214 ? 10.721 11.123 -32.134 1.00 57.28 214 PRO A CA 1
ATOM 1689 C C . PRO A 1 214 ? 11.245 10.158 -33.211 1.00 57.28 214 PRO A C 1
ATOM 1691 O O . PRO A 1 214 ? 11.292 8.951 -32.999 1.00 57.28 214 PRO A O 1
ATOM 1694 N N . ASP A 1 215 ? 11.659 10.678 -34.368 1.00 58.19 215 ASP A N 1
ATOM 1695 C CA . ASP A 1 215 ? 12.155 9.871 -35.504 1.00 58.19 215 ASP A CA 1
ATOM 1696 C C . ASP A 1 215 ? 13.426 9.063 -35.167 1.00 58.19 215 ASP A C 1
ATOM 1698 O O . ASP A 1 215 ? 13.654 7.999 -35.729 1.00 58.19 215 ASP A O 1
ATOM 1702 N N . LYS A 1 216 ? 14.188 9.490 -34.148 1.00 56.91 216 LYS A N 1
ATOM 1703 C CA . LYS A 1 216 ? 15.349 8.751 -33.609 1.00 56.91 216 LYS A CA 1
ATOM 1704 C C . LYS A 1 216 ? 15.010 7.352 -33.078 1.00 56.91 216 LYS A C 1
ATOM 1706 O O . LYS A 1 216 ? 15.897 6.519 -32.940 1.00 56.91 216 LYS A O 1
ATOM 1711 N N . THR A 1 217 ? 13.751 7.101 -32.720 1.00 57.47 217 THR A N 1
ATOM 1712 C CA . THR A 1 217 ? 13.302 5.781 -32.255 1.00 57.47 217 THR A CA 1
ATOM 1713 C C . THR A 1 217 ? 13.200 4.779 -33.407 1.00 57.47 217 THR A C 1
ATOM 1715 O O . THR A 1 217 ? 13.404 3.589 -33.183 1.00 57.47 217 THR A O 1
ATOM 1718 N N . ASP A 1 218 ? 12.931 5.253 -34.623 1.00 61.25 218 ASP A N 1
ATOM 1719 C CA . ASP A 1 218 ? 12.749 4.401 -35.800 1.00 61.25 218 ASP A CA 1
ATOM 1720 C C . ASP A 1 218 ? 14.097 3.899 -36.316 1.00 61.25 218 ASP A C 1
ATOM 1722 O O . ASP A 1 218 ? 14.262 2.701 -36.524 1.00 61.25 218 ASP A O 1
ATOM 1726 N N . GLU A 1 219 ? 15.076 4.803 -36.408 1.00 60.56 219 GLU A N 1
ATOM 1727 C CA . GLU A 1 219 ? 16.456 4.491 -36.802 1.00 60.56 219 GLU A CA 1
ATOM 1728 C C . GLU A 1 219 ? 17.071 3.445 -35.861 1.00 60.56 219 GLU A C 1
ATOM 1730 O O . GLU A 1 219 ? 17.590 2.423 -36.300 1.00 60.56 219 GLU A O 1
ATOM 1735 N N . PHE A 1 220 ? 16.892 3.625 -34.550 1.00 60.62 220 PHE A N 1
ATOM 1736 C CA . PHE A 1 220 ? 17.353 2.655 -33.563 1.00 60.62 220 PHE A CA 1
ATOM 1737 C C . PHE A 1 220 ? 16.687 1.275 -33.735 1.00 60.62 220 PHE A C 1
ATOM 1739 O O . PHE A 1 220 ? 17.363 0.246 -33.694 1.00 60.62 220 PHE A O 1
ATOM 1746 N N . ALA A 1 221 ? 15.358 1.229 -33.882 1.00 57.72 221 ALA A N 1
ATOM 1747 C CA . ALA A 1 221 ? 14.620 -0.031 -33.955 1.00 57.72 221 ALA A CA 1
ATOM 1748 C C . ALA A 1 221 ? 14.970 -0.836 -35.214 1.00 57.72 221 ALA A C 1
ATOM 1750 O O . ALA A 1 221 ? 15.097 -2.060 -35.143 1.00 57.72 221 ALA A O 1
ATOM 1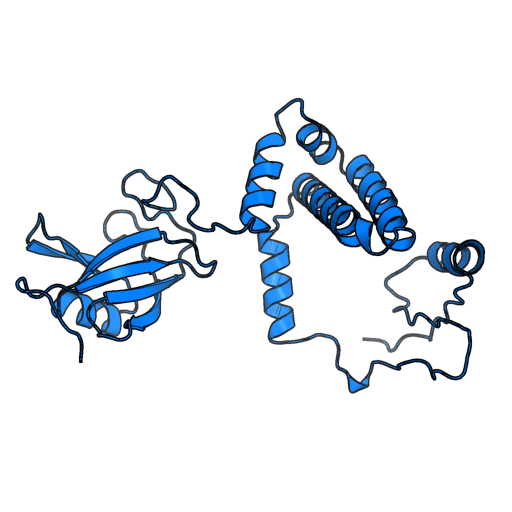751 N N . GLU A 1 222 ? 15.171 -0.157 -36.341 1.00 59.50 222 GLU A N 1
ATOM 1752 C CA . GLU A 1 222 ? 15.536 -0.802 -37.597 1.00 59.50 222 GLU A CA 1
ATOM 1753 C C . GLU A 1 222 ? 16.988 -1.295 -37.565 1.00 59.50 222 GLU A C 1
ATOM 1755 O O . GLU A 1 222 ? 17.241 -2.461 -37.865 1.00 59.50 222 GLU A O 1
ATOM 1760 N N . GLU A 1 223 ? 17.933 -0.461 -37.122 1.00 63.69 223 GLU A N 1
ATOM 1761 C CA . GLU A 1 223 ? 19.359 -0.803 -37.147 1.00 63.69 223 GLU A CA 1
ATOM 1762 C C . GLU A 1 223 ? 19.767 -1.826 -36.084 1.00 63.69 223 GLU A C 1
ATOM 1764 O O . GLU A 1 223 ? 20.593 -2.697 -36.355 1.00 63.69 223 GLU A O 1
ATOM 1769 N N . GLN A 1 224 ? 19.224 -1.719 -34.870 1.00 57.84 224 GLN A N 1
ATOM 1770 C CA . GLN A 1 224 ? 19.696 -2.512 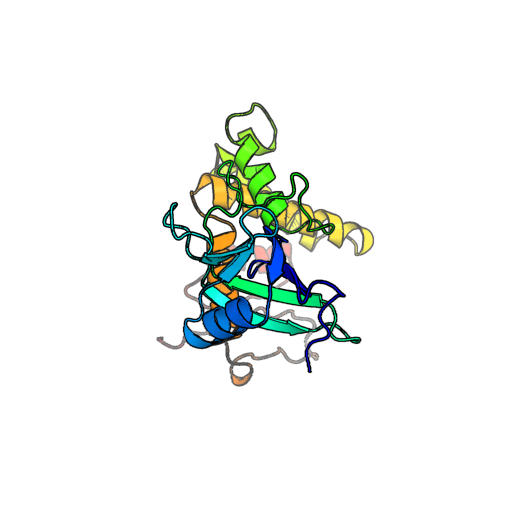-33.729 1.00 57.84 224 GLN A CA 1
ATOM 1771 C C . GLN A 1 224 ? 18.815 -3.724 -33.437 1.00 57.84 224 GLN A C 1
ATOM 1773 O O . GLN A 1 224 ? 19.298 -4.713 -32.889 1.00 57.84 224 GLN A O 1
ATOM 1778 N N . LEU A 1 225 ? 17.528 -3.661 -33.788 1.00 51.75 225 LEU A N 1
ATOM 1779 C CA . LEU A 1 225 ? 16.564 -4.720 -33.475 1.00 51.75 225 LEU A CA 1
ATOM 1780 C C . LEU A 1 225 ? 16.021 -5.422 -34.725 1.00 51.75 225 LEU A C 1
ATOM 1782 O O . LEU A 1 225 ? 15.319 -6.422 -34.591 1.00 51.75 225 LEU A O 1
ATOM 1786 N N . GLY A 1 226 ? 16.322 -4.923 -35.931 1.00 48.25 226 GLY A N 1
ATOM 1787 C CA . GLY A 1 226 ? 15.735 -5.431 -37.175 1.00 48.25 226 GLY A CA 1
ATOM 1788 C C . GLY A 1 226 ? 14.220 -5.207 -37.252 1.00 48.25 226 GLY A C 1
ATOM 1789 O O . GLY A 1 226 ? 13.516 -5.923 -37.964 1.00 48.25 226 GLY A O 1
ATOM 1790 N N . ILE A 1 227 ? 13.701 -4.245 -36.483 1.00 57.31 227 ILE A N 1
ATOM 1791 C CA . ILE A 1 227 ? 12.275 -3.961 -36.343 1.00 57.31 227 ILE A CA 1
ATOM 1792 C C . ILE A 1 227 ? 11.929 -2.756 -37.207 1.00 57.31 227 ILE A C 1
ATOM 1794 O O . ILE A 1 227 ? 12.329 -1.628 -36.924 1.00 57.31 227 ILE A O 1
ATOM 1798 N N . LYS A 1 228 ? 11.105 -2.977 -38.230 1.00 54.94 228 LYS A N 1
ATOM 1799 C CA . LYS A 1 228 ? 10.643 -1.905 -39.109 1.00 54.94 228 LYS A CA 1
ATOM 1800 C C . LYS A 1 228 ? 9.403 -1.222 -38.533 1.00 54.94 228 LYS A C 1
ATOM 1802 O O . LYS A 1 228 ? 8.314 -1.799 -38.494 1.00 54.94 228 LYS A O 1
ATOM 1807 N N . ILE A 1 229 ? 9.549 0.032 -38.108 1.00 56.38 229 ILE A N 1
ATOM 1808 C CA . ILE A 1 229 ? 8.441 0.826 -37.563 1.00 56.38 229 ILE A CA 1
ATOM 1809 C C . ILE A 1 229 ? 7.676 1.494 -38.707 1.00 56.38 229 ILE A C 1
ATOM 1811 O O . ILE A 1 229 ? 8.202 2.330 -39.435 1.00 56.38 229 ILE A O 1
ATOM 1815 N N . THR A 1 230 ? 6.400 1.147 -38.870 1.00 54.72 230 THR A N 1
ATOM 1816 C CA . THR A 1 230 ? 5.523 1.783 -39.863 1.00 54.72 230 THR A CA 1
ATOM 1817 C C . THR A 1 230 ? 4.625 2.816 -39.185 1.00 54.72 230 THR A C 1
ATOM 1819 O O . THR A 1 230 ? 3.709 2.473 -38.434 1.00 54.72 230 THR A O 1
ATOM 1822 N N . ARG A 1 231 ? 4.868 4.107 -39.452 1.00 55.62 231 ARG A N 1
ATOM 1823 C CA . ARG A 1 231 ? 4.029 5.208 -38.952 1.00 55.62 231 ARG A CA 1
ATOM 1824 C C . ARG A 1 231 ? 2.819 5.390 -39.864 1.00 55.62 231 ARG A C 1
ATOM 1826 O O . ARG A 1 231 ? 2.944 5.801 -41.014 1.00 55.62 231 ARG A O 1
ATOM 1833 N N . HIS A 1 232 ? 1.624 5.109 -39.355 1.00 47.88 232 HIS A N 1
ATOM 1834 C CA . HIS A 1 232 ? 0.398 5.532 -40.028 1.00 47.88 232 HIS A CA 1
ATOM 1835 C C . HIS A 1 232 ? 0.133 7.013 -39.742 1.00 47.88 232 HIS A C 1
ATOM 1837 O O . HIS A 1 232 ? 0.291 7.466 -38.607 1.00 47.88 232 HIS A O 1
ATOM 1843 N N . SER A 1 233 ? -0.308 7.760 -40.759 1.00 46.12 233 SER A N 1
ATOM 1844 C CA . SER A 1 233 ? -0.823 9.122 -40.593 1.00 46.12 233 SER A CA 1
ATOM 1845 C C . SER A 1 233 ? -1.974 9.066 -39.587 1.00 46.12 233 SER A C 1
ATOM 1847 O O . SER A 1 233 ? -3.009 8.459 -39.869 1.00 46.12 233 SER A O 1
ATOM 1849 N N . GLY A 1 234 ? -1.751 9.577 -38.375 1.00 41.69 234 GLY A N 1
ATOM 1850 C CA . GLY A 1 234 ? -2.669 9.385 -37.255 1.00 41.69 234 GLY A CA 1
ATOM 1851 C C . GLY A 1 234 ? -4.100 9.842 -37.559 1.00 41.69 234 GLY A C 1
ATOM 1852 O O . GLY A 1 234 ? -4.319 10.784 -38.318 1.00 41.69 234 GLY A O 1
ATOM 1853 N N . ARG A 1 235 ? -5.091 9.197 -36.926 1.00 35.47 235 ARG A N 1
ATOM 1854 C CA . ARG A 1 235 ? -6.405 9.828 -36.733 1.00 35.47 235 ARG A CA 1
ATOM 1855 C C . ARG A 1 235 ? -6.188 11.087 -35.888 1.00 35.47 235 ARG A C 1
ATOM 1857 O O . ARG A 1 235 ? -5.607 10.983 -34.809 1.00 35.47 235 ARG A O 1
ATOM 1864 N N . ASN A 1 236 ? -6.671 12.231 -36.369 1.00 31.00 236 ASN A N 1
ATOM 1865 C CA . ASN A 1 236 ? -6.888 13.412 -35.536 1.00 31.00 236 ASN A CA 1
ATOM 1866 C C . ASN A 1 236 ? -7.848 13.009 -34.404 1.00 31.00 236 ASN A C 1
ATOM 1868 O O . ASN A 1 236 ? -9.010 12.702 -34.675 1.00 31.00 236 ASN A O 1
ATOM 1872 N N . LEU A 1 237 ? -7.336 12.936 -33.174 1.00 31.53 237 LEU A N 1
ATOM 1873 C CA . LEU A 1 237 ? -8.117 12.873 -31.937 1.00 31.53 237 LEU A CA 1
ATOM 1874 C C . LEU A 1 237 ? -8.024 14.231 -31.251 1.00 31.53 237 LEU A C 1
ATOM 1876 O O . LEU A 1 237 ? -6.882 14.737 -31.160 1.00 31.53 237 LEU A O 1
#

Nearest PDB structures (foldseek):
  7bgn-assembly3_E  TM=8.215E-01  e=8.236E-16  Medicago truncatula
  7bgm-assembly1_B  TM=8.206E-01  e=1.694E-15  Medicago truncatula
  7bgn-assembly1_A  TM=8.253E-01  e=4.173E-15  Medicago truncatula
  6j2l-assembly1_A  TM=7.349E-01  e=1.112E-15  Shigella flexneri
  6j22-assembly1_A  TM=7.259E-01  e=2.029E-15  Shigella flexneri

Solvent-accessible surface area (backbone atoms only — not comparable to full-atom values): 13524 Å² total; per-residue (Å²): 128,79,43,54,48,101,83,53,36,27,47,32,40,33,24,35,89,86,66,40,59,28,42,78,46,36,31,30,69,68,19,48,53,52,18,70,74,67,39,37,43,37,29,33,35,83,90,74,72,40,71,42,57,49,27,73,89,79,69,42,55,35,33,56,75,45,77,44,64,52,96,82,24,48,38,32,44,34,33,25,62,55,100,51,47,60,24,95,87,67,34,60,33,61,54,93,61,82,72,58,85,57,95,41,70,66,62,50,46,53,55,49,58,71,29,51,88,40,99,41,74,60,7,54,34,20,75,30,46,68,57,15,49,51,48,33,55,52,28,48,51,44,40,72,73,43,56,81,92,44,35,68,55,30,51,48,50,27,51,52,31,47,48,30,28,32,50,43,71,75,43,55,71,64,59,54,49,52,52,52,55,49,37,74,79,55,55,92,68,58,73,91,76,61,82,76,75,70,89,88,48,98,65,59,67,56,84,54,65,62,92,77,62,65,75,72,58,45,57,47,32,37,74,76,67,67,27,58,63,60,74,58,87,66,81,92,125

Radius of gyration: 25.12 Å; Cα contacts (8 Å, |Δi|>4): 322; chains: 1; bounding box: 51×33×71 Å

InterPro domains:
  IPR002496 Phosphoribosyl-AMP cyclohydrolase domain [PF01502] (24-95)
  IPR008179 Phosphoribosyl-ATP pyrophosphohydrolase [cd11534] (105-180)
  IPR021130 Phosphoribosyl-ATP pyrophosphohydrolase-like [PF01503] (108-183)
  IPR038019 Phosphoribosyl-AMP cyclohydrolase domain superfamily [G3DSA:3.10.20.810] (1-87)
  IPR038019 Phosphoribosyl-AMP cyclohydrolase domain superfamily [SSF141734] (2-103)

Mean predicted aligned error: 15.43 Å

Secondary structure (DSSP, 8-state):
-----TTSEEEEEEE-TTS-EEEEEEEEHHHHHHHHHHSB-EEEETTTTEEEETTTTTS---EEEEEEE-SSSSEEEEEEE--S--STTS-S-SSSS-S--S--HHHHHHHHHHTTTSSSHHHHHHT-HHHHHHHHHHHHHHHHH--TTTHHHHHHHHHHHHHHHHHHTT--HHHHHHHHHHHHHS-SS-GGG--PPPTT-S-------TTSS-THHHHHHHHHH------------

pLDDT: mean 78.49, std 17.85, range [31.0, 97.75]